Protein AF-A0AAD6GBD3-F1 (afdb_monomer_lite)

Sequence (188 aa):
MSNLPDPLPVILCGQSTKIGKPVAEAMLPEIEVIHFIQTNDAALAEIPHLLAGRGPQSPHDNGVGSGNYSQPARAVICGHGYSVSDVETFRAACEGVIQEPVVWVLSDPAKQRAPDASLPGEGYAKVAAQLAKDIIMKWKEDGADKDEVIFFQALSFGVIMIAGARAQYFGNLRNLTPRWARHYTEAI

pLDDT: mean 73.33, std 21.68, range [26.62, 94.81]

Secondary structure (DSSP, 8-state):
-----SSEEEEEE-S-HHHHHHHHHHHTTTEEEEEEE-SHHHHHHHHHHHHTTPPPSS----S-S----SS---EEEE-TTS-HHHHHHHHHHHTTT--S--EEEEE-GGGPPPTT---PPTTHHHHHHHHHHHHHHHHHHTTS-S-EEEEE---SS-------------S-------S---------

Organism: NCBI:txid3151616

Structure (mmCIF, N/CA/C/O backbone):
data_AF-A0AAD6GBD3-F1
#
_entry.id   AF-A0AAD6GBD3-F1
#
loop_
_atom_site.group_PDB
_atom_site.id
_atom_site.type_symbol
_atom_site.label_atom_id
_atom_site.label_alt_id
_atom_site.label_comp_id
_atom_site.label_asym_id
_atom_site.label_entity_id
_atom_site.label_seq_id
_atom_site.pdbx_PDB_ins_code
_atom_site.Cartn_x
_atom_site.Cartn_y
_atom_site.Cartn_z
_atom_site.occupancy
_atom_site.B_iso_or_equiv
_atom_site.auth_seq_id
_atom_site.auth_comp_id
_atom_site.auth_asym_id
_atom_site.auth_atom_id
_atom_site.pdbx_PDB_model_num
ATOM 1 N N . MET A 1 1 ? -7.579 5.203 21.844 1.00 41.62 1 MET A N 1
ATOM 2 C CA . MET A 1 1 ? -6.539 4.335 21.264 1.00 41.62 1 MET A CA 1
ATOM 3 C C . MET A 1 1 ? -7.147 3.703 20.031 1.00 41.62 1 MET A C 1
ATOM 5 O O . MET A 1 1 ? -8.207 3.101 20.151 1.00 41.62 1 MET A O 1
ATOM 9 N N . SER A 1 2 ? -6.564 3.944 18.862 1.00 52.28 2 SER A N 1
ATOM 10 C CA . SER A 1 2 ? -6.961 3.321 17.599 1.00 52.28 2 SER A CA 1
ATOM 11 C C . SER A 1 2 ? -6.824 1.803 17.747 1.00 52.28 2 SER A C 1
ATOM 13 O O . SER A 1 2 ? -5.747 1.301 18.056 1.00 52.28 2 SER A O 1
ATOM 15 N N . ASN A 1 3 ? -7.926 1.062 17.595 1.00 69.38 3 ASN A N 1
ATOM 16 C CA . ASN A 1 3 ? -7.972 -0.394 17.793 1.00 69.38 3 ASN A CA 1
ATOM 17 C C . ASN A 1 3 ? -7.452 -1.138 16.549 1.00 69.38 3 ASN A C 1
ATOM 19 O O . ASN A 1 3 ? -8.059 -2.092 16.067 1.00 69.38 3 ASN A O 1
ATOM 23 N N . LEU A 1 4 ? -6.374 -0.608 15.970 1.00 80.50 4 LEU A N 1
ATOM 24 C CA . LEU A 1 4 ? -5.768 -1.128 14.761 1.00 80.50 4 LEU A CA 1
ATOM 25 C C . LEU A 1 4 ? -4.966 -2.390 15.075 1.00 80.50 4 LEU A C 1
ATOM 27 O O . LEU A 1 4 ? -4.316 -2.451 16.122 1.00 80.50 4 LEU A O 1
ATOM 31 N N . PRO A 1 5 ? -4.961 -3.362 14.157 1.00 83.00 5 PRO A N 1
ATOM 32 C CA . PRO A 1 5 ? -4.192 -4.576 14.335 1.00 83.00 5 PRO A CA 1
ATOM 33 C C . PRO A 1 5 ? -2.684 -4.331 14.419 1.00 83.00 5 PRO A C 1
ATOM 35 O O . PRO A 1 5 ? -2.157 -3.288 14.007 1.00 83.00 5 PRO A O 1
ATOM 38 N N . ASP A 1 6 ? -2.017 -5.319 15.002 1.00 85.88 6 ASP A N 1
ATOM 39 C CA . ASP A 1 6 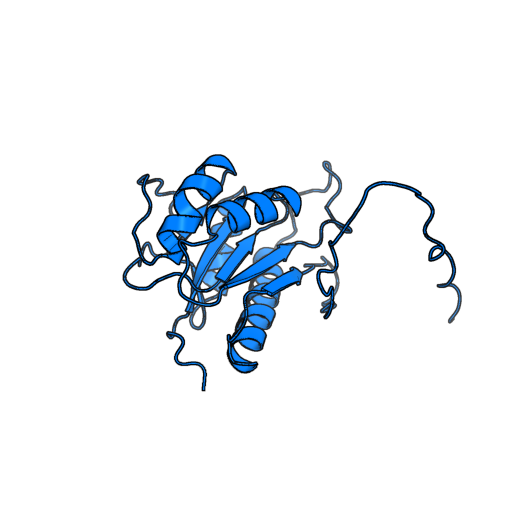? -0.571 -5.398 15.140 1.00 85.88 6 ASP A CA 1
ATOM 40 C C . ASP A 1 6 ? -0.131 -6.828 14.767 1.00 85.88 6 ASP A C 1
ATOM 42 O O . ASP A 1 6 ? -0.561 -7.775 15.440 1.00 85.88 6 ASP A O 1
ATOM 46 N N . PRO A 1 7 ? 0.638 -7.023 13.680 1.00 90.69 7 PRO A N 1
ATOM 47 C CA . PRO A 1 7 ? 1.122 -6.001 12.743 1.00 90.69 7 PRO A CA 1
ATOM 48 C C . PRO A 1 7 ? -0.003 -5.335 11.937 1.00 90.69 7 PRO A C 1
ATOM 50 O O . PRO A 1 7 ? -1.058 -5.928 11.716 1.00 90.69 7 PRO A O 1
ATOM 53 N N . LEU A 1 8 ? 0.219 -4.100 11.474 1.00 92.88 8 LEU A N 1
ATOM 54 C CA . LEU A 1 8 ? -0.754 -3.396 10.632 1.00 92.88 8 LEU A CA 1
ATOM 55 C C . LEU A 1 8 ? -0.714 -3.936 9.185 1.00 92.88 8 LEU A C 1
ATOM 57 O O . LEU A 1 8 ? 0.340 -3.825 8.554 1.00 92.88 8 LEU A O 1
ATOM 61 N N . PRO A 1 9 ? -1.828 -4.447 8.621 1.00 94.12 9 PRO A N 1
ATOM 62 C CA . PRO A 1 9 ? -1.865 -4.954 7.252 1.00 94.12 9 PRO A CA 1
ATOM 63 C C . PRO A 1 9 ? -1.837 -3.824 6.215 1.00 94.12 9 PRO A C 1
ATOM 65 O O . PRO A 1 9 ? -2.661 -2.901 6.252 1.00 94.12 9 PRO A O 1
ATOM 68 N N . VAL A 1 10 ? -0.905 -3.904 5.264 1.00 94.56 10 VAL A N 1
ATOM 69 C CA . VAL A 1 10 ? -0.640 -2.859 4.263 1.00 94.56 10 VAL A CA 1
ATOM 70 C C . VAL A 1 10 ? -0.481 -3.441 2.859 1.00 94.56 10 VAL A C 1
ATOM 72 O O . VAL A 1 10 ? 0.078 -4.521 2.666 1.00 94.56 10 VAL A O 1
ATOM 75 N N . ILE A 1 11 ? -0.960 -2.695 1.863 1.00 94.44 11 ILE A N 1
ATOM 76 C CA . ILE A 1 11 ? -0.766 -2.986 0.438 1.00 94.44 11 ILE A CA 1
ATOM 77 C C . ILE A 1 11 ? 0.429 -2.177 -0.066 1.00 94.44 11 ILE A C 1
ATOM 79 O O . ILE A 1 11 ? 0.509 -0.971 0.178 1.00 94.44 11 ILE A O 1
ATOM 83 N N . LEU A 1 12 ? 1.343 -2.815 -0.796 1.00 92.69 12 LEU A N 1
ATOM 84 C CA . LEU A 1 12 ? 2.494 -2.151 -1.405 1.00 92.69 12 LEU A CA 1
ATOM 85 C C . LEU A 1 12 ? 2.391 -2.184 -2.933 1.00 92.69 12 LEU A C 1
ATOM 87 O O . LEU A 1 12 ? 2.406 -3.243 -3.548 1.00 92.69 12 LEU A O 1
ATOM 91 N N . CYS A 1 13 ? 2.369 -1.018 -3.562 1.00 90.69 13 CYS A N 1
ATOM 92 C CA . CYS A 1 13 ? 2.349 -0.852 -5.007 1.00 90.69 13 CYS A CA 1
ATOM 93 C C . CYS A 1 13 ? 3.740 -0.425 -5.502 1.00 90.69 13 CYS A C 1
ATOM 95 O O . CYS A 1 13 ? 4.242 0.654 -5.170 1.00 90.69 13 CYS A O 1
ATOM 97 N N . GLY A 1 14 ? 4.382 -1.252 -6.331 1.00 86.06 14 GLY A N 1
ATOM 98 C CA . GLY A 1 14 ? 5.702 -0.955 -6.889 1.00 86.06 14 GLY A CA 1
ATOM 99 C C . GLY A 1 14 ? 6.022 -1.761 -8.144 1.00 86.06 14 GLY A C 1
ATOM 100 O O . GLY A 1 14 ? 5.620 -2.903 -8.279 1.00 86.06 14 GLY A O 1
ATOM 101 N N . GLN A 1 15 ? 6.798 -1.192 -9.066 1.00 82.25 15 GLN A N 1
ATOM 102 C CA . GLN A 1 15 ? 7.076 -1.837 -10.359 1.00 82.25 15 GLN A CA 1
ATOM 103 C C . GLN A 1 15 ? 8.059 -3.022 -10.271 1.00 82.25 15 GLN A C 1
ATOM 105 O O . GLN A 1 15 ? 8.064 -3.888 -11.142 1.00 82.25 15 GLN A O 1
ATOM 110 N N . SER A 1 16 ? 8.900 -3.088 -9.231 1.00 82.19 16 SER A N 1
ATOM 111 C CA . SER A 1 16 ? 9.995 -4.064 -9.131 1.00 82.19 16 SER A CA 1
ATOM 112 C C . SER A 1 16 ? 9.981 -4.826 -7.810 1.00 82.19 16 SER A C 1
ATOM 114 O O . SER A 1 16 ? 10.190 -4.236 -6.748 1.00 82.19 16 SER A O 1
ATOM 116 N N . THR A 1 17 ? 9.844 -6.153 -7.878 1.00 84.00 17 THR A N 1
ATOM 117 C CA . THR A 1 17 ? 9.953 -7.060 -6.720 1.00 84.00 17 THR A CA 1
ATOM 118 C C . THR A 1 17 ? 11.338 -7.021 -6.070 1.00 84.00 17 THR A C 1
ATOM 120 O O . THR A 1 17 ? 11.444 -7.185 -4.857 1.00 84.00 17 THR A O 1
ATOM 123 N N . LYS A 1 18 ? 12.400 -6.708 -6.832 1.00 82.19 18 LYS A N 1
ATOM 124 C CA . LYS A 1 18 ? 13.768 -6.536 -6.299 1.00 82.19 18 LYS A CA 1
ATOM 125 C C . LYS A 1 18 ? 13.868 -5.400 -5.278 1.00 82.19 18 LYS A C 1
ATOM 127 O O . LYS A 1 18 ? 14.750 -5.433 -4.429 1.00 82.19 18 LYS A O 1
ATOM 132 N N . ILE A 1 19 ? 12.987 -4.402 -5.376 1.00 82.44 19 ILE A N 1
ATOM 133 C CA . ILE A 1 19 ? 12.875 -3.303 -4.408 1.00 82.44 19 ILE A CA 1
ATOM 134 C C . ILE A 1 19 ? 11.728 -3.580 -3.430 1.00 82.44 19 ILE A C 1
ATOM 136 O O . ILE A 1 19 ? 11.894 -3.373 -2.234 1.00 82.44 19 ILE A O 1
ATOM 140 N N . GLY A 1 20 ? 10.589 -4.085 -3.912 1.00 84.12 20 GLY A N 1
ATOM 141 C CA . GLY A 1 20 ? 9.411 -4.358 -3.084 1.00 84.12 20 GLY A CA 1
ATOM 142 C C . GLY A 1 20 ? 9.678 -5.354 -1.955 1.00 84.12 20 GLY A C 1
ATOM 143 O O . GLY A 1 20 ? 9.272 -5.109 -0.825 1.00 84.12 20 GLY A O 1
ATOM 144 N N . LYS A 1 21 ? 10.433 -6.427 -2.223 1.00 88.69 21 LYS A N 1
ATOM 145 C CA . LYS A 1 21 ? 10.781 -7.438 -1.217 1.00 88.69 21 LYS A CA 1
ATOM 146 C C . LYS A 1 21 ? 11.588 -6.876 -0.035 1.00 88.69 21 LYS A C 1
ATOM 148 O O . LYS A 1 21 ? 11.111 -6.996 1.090 1.00 88.69 21 LYS A O 1
ATOM 153 N N . PRO A 1 22 ? 12.745 -6.215 -0.238 1.00 88.00 22 PRO A N 1
ATOM 154 C CA . PRO A 1 22 ? 13.488 -5.640 0.882 1.00 88.00 22 PRO A CA 1
ATOM 155 C C . PRO A 1 22 ? 12.738 -4.495 1.577 1.00 88.00 22 PRO A C 1
ATOM 157 O O . PRO A 1 22 ? 12.987 -4.250 2.752 1.00 88.00 22 PRO A O 1
ATOM 160 N N . VAL A 1 23 ? 11.826 -3.794 0.887 1.00 87.19 23 VAL A N 1
ATOM 161 C CA . VAL A 1 23 ? 10.930 -2.815 1.530 1.00 87.19 23 VAL A CA 1
ATOM 162 C C . VAL A 1 23 ? 9.959 -3.521 2.479 1.00 87.19 23 VAL A C 1
ATOM 164 O O . VAL A 1 23 ? 9.852 -3.118 3.631 1.00 87.19 23 VAL A O 1
ATOM 167 N N . ALA A 1 24 ? 9.293 -4.584 2.019 1.00 90.38 24 ALA A N 1
ATOM 168 C CA . ALA A 1 24 ? 8.354 -5.360 2.825 1.00 90.38 24 ALA A CA 1
ATOM 169 C C . ALA A 1 24 ? 9.028 -5.993 4.053 1.00 90.38 24 ALA A C 1
ATOM 171 O O . ALA A 1 24 ? 8.501 -5.909 5.157 1.00 90.38 24 ALA A O 1
ATOM 172 N N . GLU A 1 25 ? 10.223 -6.564 3.884 1.00 91.12 25 GLU A N 1
ATOM 173 C CA . GLU A 1 25 ? 11.002 -7.137 4.990 1.00 91.12 25 GLU A CA 1
ATOM 174 C C . GLU A 1 25 ? 11.423 -6.074 6.020 1.00 91.12 25 GLU A C 1
ATOM 176 O O . GLU A 1 25 ? 11.436 -6.348 7.216 1.00 91.12 25 GLU A O 1
ATOM 181 N N . ALA A 1 26 ? 11.734 -4.851 5.578 1.00 89.50 26 ALA A N 1
ATOM 182 C CA . ALA A 1 26 ? 12.144 -3.753 6.456 1.00 89.50 26 ALA A CA 1
ATOM 183 C C . ALA A 1 26 ? 10.986 -3.108 7.244 1.00 89.50 26 ALA A C 1
ATOM 185 O O . ALA A 1 26 ? 11.244 -2.312 8.146 1.00 89.50 26 ALA A O 1
ATOM 186 N N . MET A 1 27 ? 9.731 -3.415 6.906 1.00 90.38 27 MET A N 1
ATOM 187 C CA . MET A 1 27 ? 8.546 -2.895 7.602 1.00 90.38 27 MET A CA 1
ATOM 188 C C . MET A 1 27 ? 8.162 -3.701 8.847 1.00 90.38 27 MET A C 1
ATOM 190 O O . MET A 1 27 ? 7.480 -3.175 9.729 1.00 90.38 27 MET A O 1
ATOM 194 N N . LEU A 1 28 ? 8.633 -4.944 8.938 1.00 91.44 28 LEU A N 1
ATOM 195 C CA . LEU A 1 28 ? 8.402 -5.810 10.085 1.00 91.44 28 LEU A CA 1
ATOM 196 C C . LEU A 1 28 ? 9.198 -5.348 11.322 1.00 91.44 28 LEU A C 1
ATOM 198 O O . LEU A 1 28 ? 10.302 -4.811 11.177 1.00 91.44 28 LEU A O 1
ATOM 202 N N . PRO A 1 29 ? 8.702 -5.644 12.540 1.00 91.94 29 PRO A N 1
ATOM 203 C CA . PRO A 1 29 ? 7.459 -6.370 12.842 1.00 91.94 29 PRO A CA 1
ATOM 204 C C . PRO A 1 29 ? 6.175 -5.524 12.900 1.00 91.94 29 PRO A C 1
ATOM 206 O O . PRO A 1 29 ? 5.115 -6.102 13.052 1.00 91.94 29 PRO A O 1
ATOM 209 N N . GLU A 1 30 ? 6.232 -4.198 12.820 1.00 91.62 30 GLU A N 1
ATOM 210 C CA . GLU A 1 30 ? 5.097 -3.313 13.140 1.00 91.62 30 GLU A CA 1
ATOM 211 C C . GLU A 1 30 ? 4.089 -3.182 11.990 1.00 91.62 30 GLU A C 1
ATOM 213 O O . GLU A 1 30 ? 2.901 -2.928 12.206 1.00 91.62 30 GLU A O 1
ATOM 218 N N . ILE A 1 31 ? 4.564 -3.337 10.754 1.00 93.19 31 ILE A N 1
ATOM 219 C CA . ILE A 1 31 ? 3.754 -3.261 9.541 1.00 93.19 31 ILE A CA 1
ATOM 220 C C . ILE A 1 31 ? 3.984 -4.527 8.721 1.00 93.19 31 ILE A C 1
ATOM 222 O O . ILE A 1 31 ? 5.116 -4.886 8.395 1.00 93.19 31 ILE A O 1
ATOM 226 N N . GLU A 1 32 ? 2.891 -5.184 8.352 1.00 94.81 32 GLU A N 1
ATOM 227 C CA . GLU A 1 32 ? 2.895 -6.367 7.505 1.00 94.81 32 GLU A CA 1
ATOM 228 C C . GLU A 1 32 ? 2.432 -5.980 6.100 1.00 94.81 32 GLU A C 1
ATOM 230 O O . GLU A 1 32 ? 1.286 -5.582 5.888 1.00 94.81 32 GLU A O 1
ATOM 235 N N . VAL A 1 33 ? 3.314 -6.128 5.109 1.00 94.31 33 VAL A N 1
ATOM 236 C CA . VAL A 1 33 ? 2.898 -6.053 3.705 1.00 94.31 33 VAL A CA 1
ATOM 237 C C . VAL A 1 33 ? 2.177 -7.353 3.357 1.00 94.31 33 VAL A C 1
ATOM 239 O O . VAL A 1 33 ? 2.810 -8.401 3.233 1.00 94.31 33 VAL A O 1
ATOM 242 N N . ILE A 1 34 ? 0.857 -7.296 3.196 1.00 93.38 34 ILE A N 1
ATOM 243 C CA . ILE A 1 34 ? 0.039 -8.487 2.914 1.00 93.38 34 ILE A CA 1
ATOM 244 C C . ILE A 1 34 ? -0.067 -8.784 1.418 1.00 93.38 34 ILE A C 1
ATOM 246 O O . ILE A 1 34 ? -0.259 -9.936 1.036 1.00 93.38 34 ILE A O 1
ATOM 250 N N . HIS A 1 35 ? 0.074 -7.756 0.575 1.00 93.19 35 HIS A N 1
ATOM 251 C CA . HIS A 1 35 ? -0.029 -7.879 -0.875 1.00 93.19 35 HIS A CA 1
ATOM 252 C C . HIS A 1 35 ? 0.878 -6.884 -1.602 1.00 93.19 35 HIS A C 1
ATOM 254 O O . HIS A 1 35 ? 1.010 -5.733 -1.173 1.00 93.19 35 HIS A O 1
ATOM 260 N N . PHE A 1 36 ? 1.469 -7.318 -2.719 1.00 92.44 36 PHE A N 1
ATOM 261 C CA . PHE A 1 36 ? 2.312 -6.487 -3.576 1.00 92.44 36 PHE A CA 1
ATOM 262 C C . PHE A 1 36 ? 1.727 -6.373 -4.984 1.00 92.44 36 PHE A C 1
ATOM 264 O O . PHE A 1 36 ? 1.478 -7.387 -5.627 1.00 92.44 36 PHE A O 1
ATOM 271 N N . ILE A 1 37 ? 1.561 -5.148 -5.487 1.00 90.75 37 ILE A N 1
ATOM 272 C CA . ILE A 1 37 ? 0.902 -4.863 -6.768 1.00 90.75 37 ILE A CA 1
ATOM 273 C C . ILE A 1 37 ? 1.864 -4.150 -7.724 1.00 90.75 37 ILE A C 1
ATOM 275 O O . ILE A 1 37 ? 2.454 -3.117 -7.395 1.00 90.75 37 ILE A O 1
ATOM 279 N N . GLN A 1 38 ? 2.009 -4.679 -8.942 1.00 88.44 38 GLN A N 1
ATOM 280 C CA . GLN A 1 38 ? 2.998 -4.189 -9.914 1.00 88.44 38 GLN A CA 1
ATOM 281 C C . GLN A 1 38 ? 2.432 -3.352 -11.064 1.00 88.44 38 GLN A C 1
ATOM 283 O O . GLN A 1 38 ? 3.205 -2.695 -11.762 1.00 88.44 38 GLN A O 1
ATOM 288 N N . THR A 1 39 ? 1.116 -3.365 -11.269 1.00 86.56 39 THR A N 1
ATOM 289 C CA . THR A 1 39 ? 0.462 -2.722 -12.418 1.00 86.56 39 THR A CA 1
ATOM 290 C C . THR A 1 39 ? -0.783 -1.955 -11.993 1.00 86.56 39 THR A C 1
ATOM 292 O O . THR A 1 39 ? -1.487 -2.405 -11.090 1.00 86.56 39 THR A O 1
ATOM 295 N N . ASN A 1 40 ? -1.110 -0.875 -12.707 1.00 86.69 40 ASN A N 1
ATOM 296 C CA . ASN A 1 40 ? -2.314 -0.075 -12.455 1.00 86.69 40 ASN A CA 1
ATOM 297 C C . ASN A 1 40 ? -3.610 -0.891 -12.598 1.00 86.69 40 ASN A C 1
ATOM 299 O O . ASN A 1 40 ? -4.513 -0.730 -11.783 1.00 86.69 40 ASN A O 1
ATOM 303 N N . ASP A 1 41 ? -3.688 -1.800 -13.574 1.00 87.81 41 ASP A N 1
ATOM 304 C CA . ASP A 1 41 ? -4.881 -2.634 -13.781 1.00 87.81 41 ASP A CA 1
ATOM 305 C C . ASP A 1 41 ? -5.133 -3.570 -12.589 1.00 87.81 41 ASP A C 1
ATOM 307 O O . ASP A 1 41 ? -6.249 -3.642 -12.074 1.00 87.81 41 ASP A O 1
ATOM 311 N N . ALA A 1 42 ? -4.079 -4.230 -12.092 1.00 88.06 42 ALA A N 1
ATOM 312 C CA . ALA A 1 42 ? -4.160 -5.030 -10.869 1.00 88.06 42 ALA A CA 1
ATOM 313 C C . ALA A 1 42 ? -4.507 -4.166 -9.646 1.00 88.06 42 ALA A C 1
ATOM 315 O O . ALA A 1 42 ? -5.342 -4.562 -8.842 1.00 88.06 42 ALA A O 1
ATOM 316 N N . ALA A 1 43 ? -3.953 -2.952 -9.538 1.00 88.69 43 ALA A N 1
ATOM 317 C CA . ALA A 1 43 ? -4.275 -2.025 -8.452 1.00 88.69 43 ALA A CA 1
ATOM 318 C C . ALA A 1 43 ? -5.767 -1.654 -8.429 1.00 88.69 43 ALA A C 1
ATOM 320 O O . ALA A 1 43 ? -6.391 -1.699 -7.370 1.00 88.69 43 ALA A O 1
ATOM 321 N N . LEU A 1 44 ? -6.358 -1.361 -9.592 1.00 89.50 44 LEU A N 1
ATOM 322 C CA . LEU A 1 44 ? -7.790 -1.072 -9.718 1.00 89.50 44 LEU A CA 1
ATOM 323 C C . LEU A 1 44 ? -8.671 -2.260 -9.334 1.00 89.50 44 LEU A C 1
ATOM 325 O O . LEU A 1 44 ? -9.722 -2.069 -8.726 1.00 89.50 44 LEU A O 1
ATOM 329 N N . ALA A 1 45 ? -8.256 -3.476 -9.687 1.00 88.81 45 ALA A N 1
ATOM 330 C CA . ALA A 1 45 ? -9.018 -4.678 -9.383 1.00 88.81 45 ALA A CA 1
ATOM 331 C C . ALA A 1 45 ? -8.874 -5.104 -7.913 1.00 88.81 45 ALA A C 1
ATOM 333 O O . ALA A 1 45 ? -9.855 -5.475 -7.273 1.00 88.81 45 ALA A O 1
ATOM 334 N N . GLU A 1 46 ? -7.667 -5.055 -7.352 1.00 90.00 46 GLU A N 1
ATOM 335 C CA . GLU A 1 46 ? -7.341 -5.709 -6.082 1.00 90.00 46 GLU A CA 1
ATOM 336 C C . GLU A 1 46 ? -7.459 -4.776 -4.875 1.00 90.00 46 GLU A C 1
ATOM 338 O O . GLU A 1 46 ? -7.953 -5.212 -3.834 1.00 90.00 46 GLU A O 1
ATOM 343 N N . ILE A 1 47 ? -7.078 -3.495 -4.992 1.00 91.69 47 ILE A N 1
ATOM 344 C CA . ILE A 1 47 ? -7.087 -2.564 -3.849 1.00 91.69 47 ILE A CA 1
ATOM 345 C C . ILE A 1 47 ? -8.483 -2.447 -3.209 1.00 91.69 47 ILE A C 1
ATOM 347 O O . ILE A 1 47 ? -8.566 -2.619 -1.989 1.00 91.69 47 ILE A O 1
ATOM 351 N N . PRO A 1 48 ? -9.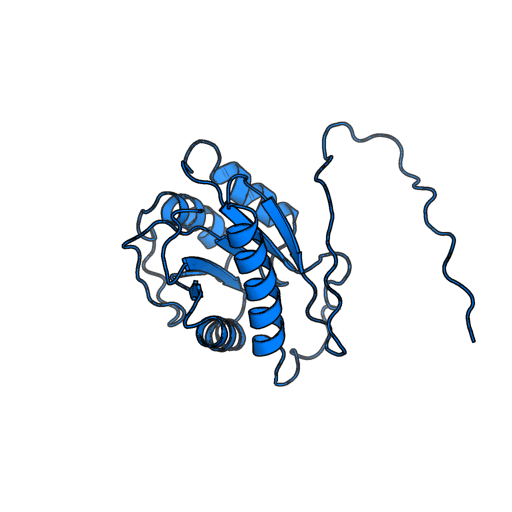588 -2.249 -3.962 1.00 91.38 48 PRO A N 1
ATOM 352 C CA . PRO A 1 48 ? -10.918 -2.168 -3.355 1.00 91.38 48 PRO A CA 1
ATOM 353 C C . PRO A 1 48 ? -11.302 -3.437 -2.580 1.00 91.38 48 PRO A C 1
ATOM 355 O O . PRO A 1 48 ? -11.946 -3.359 -1.536 1.00 91.38 48 PRO A O 1
ATOM 358 N N . HIS A 1 49 ? -10.883 -4.614 -3.057 1.00 90.56 49 HIS A N 1
ATOM 359 C CA . HIS A 1 49 ? -11.171 -5.895 -2.410 1.00 90.56 49 HIS A CA 1
ATOM 360 C C . HIS A 1 49 ? -10.373 -6.068 -1.119 1.00 90.56 49 HIS A C 1
ATOM 362 O O . HIS A 1 49 ? -10.949 -6.401 -0.083 1.00 90.56 49 HIS A O 1
ATOM 368 N N . LEU A 1 50 ? -9.071 -5.789 -1.168 1.00 91.62 50 LEU A N 1
ATOM 369 C CA . LEU A 1 50 ? -8.166 -5.928 -0.030 1.00 91.62 50 LEU A CA 1
ATOM 370 C C . LEU A 1 50 ? -8.517 -4.954 1.105 1.00 91.62 50 LEU A C 1
ATOM 372 O O . LEU A 1 50 ? -8.507 -5.336 2.277 1.00 91.62 50 LEU A O 1
ATOM 376 N N . LEU A 1 51 ? -8.897 -3.716 0.771 1.00 91.12 51 LEU A N 1
ATOM 377 C CA . LEU A 1 51 ? -9.371 -2.732 1.752 1.00 91.12 51 LEU A CA 1
ATOM 378 C C . LEU A 1 51 ? -10.758 -3.090 2.316 1.00 91.12 51 LEU A C 1
ATOM 380 O O . LEU A 1 51 ? -11.062 -2.763 3.460 1.00 91.12 51 LEU A O 1
ATOM 384 N N . ALA A 1 52 ? -11.578 -3.831 1.565 1.00 88.81 52 ALA A N 1
ATOM 385 C CA . ALA A 1 52 ? -12.837 -4.399 2.055 1.00 88.81 52 ALA A CA 1
ATOM 386 C C . ALA A 1 52 ? -12.666 -5.683 2.892 1.00 88.81 52 ALA A C 1
ATOM 388 O O . ALA A 1 52 ? -13.668 -6.288 3.280 1.00 88.81 52 ALA A O 1
ATOM 389 N N . GLY A 1 53 ? -11.430 -6.140 3.136 1.00 87.25 53 GLY A N 1
ATOM 390 C CA . GLY A 1 53 ? -11.153 -7.387 3.859 1.00 87.25 53 GLY A CA 1
ATOM 391 C C . GLY A 1 53 ? -11.468 -8.650 3.057 1.00 87.25 53 GLY A C 1
ATOM 392 O O . GLY A 1 53 ? -11.753 -9.698 3.632 1.00 87.25 53 GLY A O 1
ATOM 393 N N . ARG A 1 54 ? -11.462 -8.556 1.725 1.00 86.88 54 ARG A N 1
ATOM 394 C CA . ARG A 1 54 ? -11.606 -9.690 0.807 1.00 86.88 54 ARG A CA 1
ATOM 395 C C . ARG A 1 54 ? -10.240 -10.039 0.218 1.00 86.88 54 ARG A C 1
ATOM 397 O O . ARG A 1 54 ? -9.386 -9.172 0.062 1.00 86.88 54 ARG A O 1
ATOM 404 N N . GLY A 1 55 ? -10.039 -11.309 -0.125 1.00 83.31 55 GLY A N 1
ATOM 405 C CA . GLY A 1 55 ? -8.821 -11.748 -0.810 1.00 83.31 55 GLY A CA 1
ATOM 406 C C . GLY A 1 55 ? -8.695 -11.169 -2.230 1.00 83.31 55 GLY A C 1
ATOM 407 O O . GLY A 1 55 ? -9.694 -10.703 -2.793 1.00 83.31 55 GLY A O 1
ATOM 408 N N . PRO A 1 56 ? -7.489 -11.212 -2.823 1.00 82.38 56 PRO A N 1
ATOM 409 C CA . PRO A 1 56 ? -7.259 -10.744 -4.185 1.00 82.38 56 PRO A CA 1
ATOM 410 C C . PRO A 1 56 ? -8.055 -11.587 -5.187 1.00 82.38 56 PRO A C 1
ATOM 412 O O . PRO A 1 56 ? -8.237 -12.794 -5.010 1.00 82.38 56 PRO A O 1
ATOM 415 N N . GLN A 1 57 ? -8.541 -10.946 -6.252 1.00 76.75 57 GLN A N 1
ATOM 416 C CA . GLN A 1 57 ? -9.342 -11.625 -7.278 1.00 76.75 57 GLN A CA 1
ATOM 417 C C . GLN A 1 57 ? -8.493 -12.464 -8.237 1.00 76.75 57 GLN A C 1
ATOM 419 O O . GLN A 1 57 ? -9.003 -13.414 -8.830 1.00 76.75 57 GLN A O 1
ATOM 424 N N . SER A 1 58 ? -7.212 -12.123 -8.384 1.00 68.19 58 SER A N 1
ATOM 425 C CA . SER A 1 58 ? -6.252 -12.884 -9.174 1.00 68.19 58 SER A CA 1
ATOM 426 C C . SER A 1 58 ? -5.179 -13.467 -8.252 1.00 68.19 58 SER A C 1
ATOM 428 O O . SER A 1 58 ? -4.669 -12.757 -7.385 1.00 68.19 58 SER A O 1
ATOM 430 N N . PRO A 1 59 ? -4.790 -14.743 -8.413 1.00 58.44 59 PRO A N 1
ATOM 431 C CA . PRO A 1 59 ? -3.660 -15.320 -7.698 1.00 58.44 59 PRO A CA 1
ATOM 432 C C . PRO A 1 59 ? -2.337 -14.851 -8.330 1.00 58.44 59 PRO A C 1
ATOM 434 O O . PRO A 1 59 ? -1.537 -15.662 -8.797 1.00 58.44 59 PRO A O 1
ATOM 437 N N . HIS A 1 60 ? -2.102 -13.537 -8.384 1.00 61.59 60 HIS A N 1
ATOM 438 C CA . HIS A 1 60 ? -0.798 -12.990 -8.747 1.00 61.59 60 HIS A CA 1
ATOM 439 C C . HIS A 1 60 ? 0.150 -13.116 -7.556 1.00 61.59 60 HIS A C 1
ATOM 441 O O . HIS A 1 60 ? 0.399 -12.165 -6.821 1.00 61.59 60 HIS A O 1
ATOM 447 N N . ASP A 1 61 ? 0.685 -14.319 -7.362 1.00 67.69 61 ASP A N 1
ATOM 448 C CA . ASP A 1 61 ? 1.802 -14.519 -6.450 1.00 67.69 61 ASP A CA 1
ATOM 449 C C . ASP A 1 61 ? 3.096 -14.066 -7.138 1.00 67.69 61 ASP A C 1
ATOM 451 O O . ASP A 1 61 ? 3.597 -14.691 -8.076 1.00 67.69 61 ASP A O 1
ATOM 455 N N . ASN A 1 62 ? 3.615 -12.927 -6.694 1.00 77.44 62 ASN A N 1
ATOM 456 C CA . ASN A 1 62 ? 4.901 -12.380 -7.123 1.00 77.44 62 ASN A CA 1
ATOM 457 C C . ASN A 1 62 ? 6.011 -12.619 -6.082 1.00 77.44 62 ASN A C 1
ATOM 459 O O . ASN A 1 62 ? 7.113 -12.076 -6.216 1.00 77.44 62 ASN A O 1
ATOM 463 N N . GLY A 1 63 ? 5.736 -13.437 -5.059 1.00 79.62 63 GLY A N 1
ATOM 464 C CA . GLY A 1 63 ? 6.658 -13.778 -3.982 1.00 79.62 63 GLY A CA 1
ATOM 465 C C . GLY A 1 63 ? 6.959 -12.625 -3.022 1.00 79.62 63 GLY A C 1
ATOM 466 O O . GLY A 1 63 ? 7.968 -12.687 -2.311 1.00 79.62 63 GLY A O 1
ATOM 467 N N . VAL A 1 64 ? 6.144 -11.560 -3.026 1.00 85.06 64 VAL A N 1
ATOM 468 C CA . VAL A 1 64 ? 6.267 -10.406 -2.127 1.00 85.06 64 VAL A CA 1
ATOM 469 C C . VAL A 1 64 ? 4.978 -10.217 -1.331 1.00 85.06 64 VAL A C 1
ATOM 471 O O . VAL A 1 64 ? 3.886 -10.125 -1.884 1.00 85.06 64 VAL A O 1
ATOM 474 N N . GLY A 1 65 ? 5.142 -10.083 -0.017 1.00 86.31 65 GLY A N 1
ATOM 475 C CA . GLY A 1 65 ? 4.048 -9.992 0.941 1.00 86.31 65 GLY A CA 1
ATOM 476 C C . GLY A 1 65 ? 3.704 -11.347 1.561 1.00 86.31 65 GLY A C 1
ATOM 477 O O . GLY A 1 65 ? 4.138 -12.393 1.083 1.00 86.31 65 GLY A O 1
ATOM 478 N N . SER A 1 66 ? 2.976 -11.327 2.673 1.00 88.56 66 SER A N 1
ATOM 479 C CA . SER A 1 66 ? 2.665 -12.538 3.444 1.00 88.56 66 SER A CA 1
ATOM 480 C C . SER A 1 66 ? 1.478 -13.338 2.904 1.00 88.56 66 SER A C 1
ATOM 482 O O . SER A 1 66 ? 1.324 -14.507 3.253 1.00 88.56 66 SER A O 1
ATOM 484 N N . GLY A 1 67 ? 0.612 -12.718 2.094 1.00 88.25 67 GLY A N 1
ATOM 485 C CA . GLY A 1 67 ? -0.654 -13.315 1.666 1.00 88.25 67 GLY A CA 1
ATOM 486 C C . GLY A 1 67 ? -1.682 -13.473 2.793 1.00 88.25 67 GLY A C 1
ATOM 487 O O . GLY A 1 67 ? -2.664 -14.199 2.637 1.00 88.25 67 GLY A O 1
ATOM 488 N N . ASN A 1 68 ? -1.471 -12.822 3.940 1.00 88.69 68 ASN A N 1
ATOM 489 C CA . ASN A 1 68 ? -2.383 -12.884 5.075 1.00 88.69 68 ASN A CA 1
ATOM 490 C C . ASN A 1 68 ? -3.555 -11.903 4.904 1.00 88.69 68 ASN A C 1
ATOM 492 O O . ASN A 1 68 ? -3.507 -10.764 5.359 1.00 88.69 68 ASN A O 1
ATOM 496 N N . TYR A 1 69 ? -4.643 -12.362 4.284 1.00 89.69 69 TYR A N 1
ATOM 497 C CA . TYR A 1 69 ? -5.868 -11.566 4.090 1.00 89.69 69 TYR A CA 1
ATOM 498 C C . TYR A 1 69 ? -6.899 -11.747 5.214 1.00 89.69 69 TYR A C 1
ATOM 500 O O . TYR A 1 69 ? -8.084 -11.488 5.015 1.00 89.69 69 TYR A O 1
ATOM 508 N N . SER A 1 70 ? -6.479 -12.220 6.394 1.00 87.00 70 SER A N 1
ATOM 509 C CA . SER A 1 70 ? -7.383 -12.448 7.536 1.00 87.00 70 SER A CA 1
ATOM 510 C C . SER A 1 70 ? -7.989 -11.151 8.084 1.00 87.00 70 SER A C 1
ATOM 512 O O . SER A 1 70 ? -8.953 -11.188 8.847 1.00 87.00 70 SER A O 1
ATOM 514 N N . GLN A 1 71 ? -7.399 -10.008 7.733 1.00 88.50 71 GLN A N 1
ATOM 515 C CA . GLN A 1 71 ? -7.804 -8.680 8.168 1.00 88.50 71 GLN A CA 1
ATOM 516 C C . GLN A 1 71 ? -7.749 -7.698 6.989 1.00 88.50 71 GLN A C 1
ATOM 518 O O . GLN A 1 71 ? -6.914 -7.869 6.097 1.00 88.50 71 GLN A O 1
ATOM 523 N N . PRO A 1 72 ? -8.613 -6.667 6.970 1.00 90.69 72 PRO A N 1
ATOM 524 C CA . PRO A 1 72 ? -8.584 -5.646 5.931 1.00 90.69 72 PRO A CA 1
ATOM 525 C C . PRO A 1 72 ? -7.295 -4.828 5.996 1.00 90.69 72 PRO A C 1
ATOM 527 O O . PRO A 1 72 ? -6.821 -4.473 7.079 1.00 90.69 72 PRO A O 1
ATOM 530 N N . ALA A 1 73 ? -6.760 -4.481 4.827 1.00 92.62 73 ALA A N 1
ATOM 531 C CA . ALA A 1 73 ? -5.654 -3.538 4.752 1.00 92.62 73 ALA A CA 1
ATOM 532 C C . ALA A 1 73 ? -6.078 -2.142 5.228 1.00 92.62 73 ALA A C 1
ATOM 534 O O . ALA A 1 73 ? -7.199 -1.694 4.991 1.00 92.62 73 ALA A O 1
ATOM 535 N N . ARG A 1 74 ? -5.159 -1.452 5.911 1.00 93.56 74 ARG A N 1
ATOM 536 C CA . ARG A 1 74 ? -5.392 -0.129 6.519 1.00 93.56 74 ARG A CA 1
ATOM 537 C C . ARG A 1 74 ? -4.506 0.970 5.948 1.00 93.56 74 ARG A C 1
ATOM 539 O O . ARG A 1 74 ? -4.758 2.146 6.201 1.00 93.56 74 ARG A O 1
ATOM 546 N N . ALA A 1 75 ? -3.507 0.601 5.151 1.00 93.50 75 ALA A N 1
ATOM 547 C CA . ALA A 1 75 ? -2.724 1.547 4.375 1.00 93.50 75 ALA A CA 1
ATOM 548 C C . ALA A 1 75 ? -2.401 1.009 2.980 1.00 93.50 75 ALA A C 1
ATOM 550 O O . ALA A 1 75 ? -2.310 -0.204 2.764 1.00 93.50 75 ALA A O 1
ATOM 551 N N . VAL A 1 76 ? -2.178 1.937 2.052 1.00 94.00 76 VAL A N 1
ATOM 552 C CA . VAL A 1 76 ? -1.683 1.664 0.701 1.00 94.00 76 VAL A CA 1
ATOM 553 C C . VAL A 1 76 ? -0.438 2.504 0.464 1.00 94.00 76 VAL A C 1
ATOM 555 O O . VAL A 1 76 ? -0.479 3.725 0.600 1.00 94.00 76 VAL A O 1
ATOM 558 N N . ILE A 1 77 ? 0.674 1.869 0.105 1.00 92.56 77 ILE A N 1
ATOM 559 C CA . ILE A 1 77 ? 1.936 2.545 -0.204 1.00 92.56 77 ILE A CA 1
ATOM 560 C C . ILE A 1 77 ? 2.172 2.470 -1.707 1.00 92.56 77 ILE A C 1
ATOM 562 O O . ILE A 1 77 ? 2.341 1.385 -2.250 1.00 92.56 77 ILE A O 1
ATOM 566 N N . CYS A 1 78 ? 2.259 3.612 -2.376 1.00 89.12 78 CYS A N 1
ATOM 567 C CA . CYS A 1 78 ? 2.531 3.715 -3.803 1.00 89.12 78 CYS A CA 1
ATOM 568 C C . CYS A 1 78 ? 3.931 4.288 -4.045 1.00 89.12 78 CYS A C 1
ATOM 570 O O . CYS A 1 78 ? 4.231 5.429 -3.689 1.00 89.12 78 CYS A O 1
ATOM 572 N N . GLY A 1 79 ? 4.803 3.490 -4.665 1.00 82.19 79 GLY A N 1
ATOM 573 C CA . GLY A 1 79 ? 6.128 3.944 -5.089 1.00 82.19 79 GLY A CA 1
ATOM 574 C C . GLY A 1 79 ? 6.103 4.837 -6.339 1.00 82.19 79 GLY A C 1
ATOM 575 O O . GLY A 1 79 ? 5.070 5.012 -6.976 1.00 82.19 79 GLY A O 1
ATOM 576 N N . HIS A 1 80 ? 7.289 5.303 -6.755 1.00 74.56 80 HIS A N 1
ATOM 577 C CA . HIS A 1 80 ? 7.521 6.243 -7.875 1.00 74.56 80 HIS A CA 1
ATOM 578 C C . HIS A 1 80 ? 6.917 5.872 -9.239 1.00 74.56 80 HIS A C 1
ATOM 580 O O . HIS A 1 80 ? 6.882 6.712 -10.136 1.00 74.56 80 HIS A O 1
ATOM 586 N N . GLY A 1 81 ? 6.484 4.624 -9.417 1.00 71.00 81 GLY A N 1
ATOM 587 C CA . GLY A 1 81 ? 5.849 4.161 -10.648 1.00 71.00 81 GLY A CA 1
ATOM 588 C C . GLY A 1 81 ? 4.385 4.576 -10.804 1.00 71.00 81 GLY A C 1
ATOM 589 O O . GLY A 1 81 ? 3.833 4.347 -11.873 1.00 71.00 81 GLY A O 1
ATOM 590 N N . TYR A 1 82 ? 3.775 5.153 -9.766 1.00 77.56 82 TYR A N 1
ATOM 591 C CA . TYR A 1 82 ? 2.365 5.533 -9.740 1.00 77.56 82 TYR A CA 1
ATOM 592 C C . TYR A 1 82 ? 2.234 7.051 -9.615 1.00 77.56 82 TYR A C 1
ATOM 594 O O . TYR A 1 82 ? 2.875 7.673 -8.766 1.00 77.56 82 TYR A O 1
ATOM 602 N N . SER A 1 83 ? 1.411 7.653 -10.470 1.00 79.88 83 SER A N 1
ATOM 603 C CA . SER A 1 83 ? 1.109 9.081 -10.408 1.00 79.88 83 SER A CA 1
ATOM 604 C C . SER A 1 83 ? 0.018 9.373 -9.374 1.00 79.88 83 SER A C 1
ATOM 606 O O . SER A 1 83 ? -0.715 8.485 -8.940 1.00 79.88 83 SER A O 1
ATOM 608 N N . VAL A 1 84 ? -0.137 10.647 -9.003 1.00 81.44 84 VAL A N 1
ATOM 609 C CA . VAL A 1 84 ? -1.251 11.080 -8.137 1.00 81.44 84 VAL A CA 1
ATOM 610 C C . VAL A 1 84 ? -2.599 10.759 -8.781 1.00 81.44 84 VAL A C 1
ATOM 612 O O . VAL A 1 84 ? -3.492 10.269 -8.100 1.00 81.44 84 VAL A O 1
ATOM 615 N N . SER A 1 85 ? -2.711 10.945 -10.100 1.00 83.31 85 SER A N 1
ATOM 616 C CA . SER A 1 85 ? -3.928 10.644 -10.861 1.00 83.31 85 SER A CA 1
ATOM 617 C C . SER A 1 85 ? -4.290 9.157 -10.827 1.00 83.31 85 SER A C 1
ATOM 619 O O . SER A 1 85 ? -5.472 8.817 -10.780 1.00 83.31 85 SER A O 1
ATOM 621 N N . ASP A 1 86 ? -3.296 8.263 -10.843 1.00 85.38 86 ASP A N 1
ATOM 622 C CA . ASP A 1 86 ? -3.546 6.823 -10.722 1.00 85.38 86 ASP A CA 1
ATOM 623 C C . ASP A 1 86 ? -4.148 6.510 -9.348 1.00 85.38 86 ASP A C 1
ATOM 625 O O . ASP A 1 86 ? -5.165 5.830 -9.244 1.00 85.38 86 ASP A O 1
ATOM 629 N N . VAL A 1 87 ? -3.574 7.082 -8.287 1.00 84.81 87 VAL A N 1
ATOM 630 C CA . VAL A 1 87 ? -4.044 6.852 -6.915 1.00 84.81 87 VAL A CA 1
ATOM 631 C C . VAL A 1 87 ? -5.412 7.470 -6.649 1.00 84.81 87 VAL A C 1
ATOM 633 O O . VAL A 1 87 ? -6.225 6.865 -5.954 1.00 84.81 87 VAL A O 1
ATOM 636 N N . GLU A 1 88 ? -5.708 8.634 -7.223 1.00 87.12 88 GLU A N 1
ATOM 637 C CA . GLU A 1 88 ? -7.058 9.204 -7.201 1.00 87.12 88 GLU A CA 1
ATOM 638 C C . GLU A 1 88 ? -8.066 8.263 -7.868 1.00 87.12 88 GLU A C 1
ATOM 640 O O . GLU A 1 88 ? -9.152 8.049 -7.331 1.00 87.12 88 GLU A O 1
ATOM 645 N N . THR A 1 89 ? -7.684 7.625 -8.978 1.00 88.50 89 THR A N 1
ATOM 646 C CA . THR A 1 89 ? -8.528 6.626 -9.651 1.00 88.50 89 THR A CA 1
ATOM 647 C C . THR A 1 89 ? -8.743 5.396 -8.765 1.00 88.50 89 THR A C 1
ATOM 649 O O . THR A 1 89 ? -9.870 4.916 -8.641 1.00 88.50 89 THR A O 1
ATOM 652 N N . PHE A 1 90 ? -7.695 4.909 -8.090 1.00 89.56 90 PHE A N 1
ATOM 653 C CA . PHE A 1 90 ? -7.811 3.785 -7.152 1.00 89.56 90 PHE A CA 1
ATOM 654 C C . PHE A 1 90 ? -8.723 4.132 -5.972 1.00 89.56 90 PHE A C 1
ATOM 656 O O . PHE A 1 90 ? -9.573 3.328 -5.597 1.00 89.56 90 PHE A O 1
ATOM 663 N N . ARG A 1 91 ? -8.590 5.340 -5.413 1.00 87.69 91 ARG A N 1
ATOM 664 C CA . ARG A 1 91 ? -9.458 5.833 -4.336 1.00 87.69 91 ARG A CA 1
ATOM 665 C C . ARG A 1 91 ? -10.909 5.942 -4.774 1.00 87.69 91 ARG A C 1
ATOM 667 O O . ARG A 1 91 ? -11.775 5.458 -4.055 1.00 87.69 91 ARG A O 1
ATOM 674 N N . ALA A 1 92 ? -11.168 6.506 -5.951 1.00 87.94 92 ALA A N 1
ATOM 675 C CA . ALA A 1 92 ? -12.518 6.608 -6.495 1.00 87.94 92 ALA A CA 1
ATOM 676 C C . ALA A 1 92 ? -13.163 5.221 -6.667 1.00 87.94 92 ALA A C 1
ATOM 678 O O . ALA A 1 92 ? -14.326 5.034 -6.325 1.00 87.94 92 ALA A O 1
ATOM 679 N N . ALA A 1 93 ? -12.397 4.217 -7.110 1.00 88.19 93 ALA A N 1
ATOM 680 C CA . ALA A 1 93 ? -12.873 2.833 -7.211 1.00 88.19 93 ALA A CA 1
ATOM 681 C C . ALA A 1 93 ? -13.203 2.192 -5.848 1.00 88.19 93 ALA A C 1
ATOM 683 O O . ALA A 1 93 ? -13.917 1.193 -5.783 1.00 88.19 93 ALA A O 1
ATOM 684 N N . CYS A 1 94 ? -12.681 2.758 -4.761 1.00 87.31 94 CYS A N 1
ATOM 685 C CA . CYS A 1 94 ? -12.921 2.295 -3.405 1.00 87.31 94 CYS A CA 1
ATOM 686 C C . CYS A 1 94 ? -14.087 3.010 -2.697 1.00 87.31 94 CYS A C 1
ATOM 688 O O . CYS A 1 94 ? -14.509 2.569 -1.620 1.00 87.31 94 CYS A O 1
ATOM 690 N N . GLU A 1 95 ? -14.605 4.106 -3.262 1.00 82.88 95 GLU A N 1
ATOM 691 C CA . GLU A 1 95 ? -15.713 4.861 -2.673 1.00 82.88 95 GLU A CA 1
ATOM 692 C C . GLU A 1 95 ? -16.959 3.973 -2.526 1.00 82.88 95 GLU A C 1
ATOM 694 O O . GLU A 1 95 ? -17.401 3.307 -3.460 1.00 82.88 95 GLU A O 1
ATOM 699 N N . GLY A 1 96 ? -17.521 3.931 -1.315 1.00 78.00 96 GLY A N 1
ATOM 700 C CA . GLY A 1 96 ? -18.688 3.101 -0.990 1.00 78.00 96 GLY A CA 1
ATOM 701 C C . GLY A 1 96 ? -18.393 1.611 -0.765 1.00 78.00 96 GLY A C 1
ATOM 702 O O . GLY A 1 96 ? -19.307 0.867 -0.411 1.00 78.00 96 GLY A O 1
ATOM 703 N N . VAL A 1 97 ? -17.141 1.174 -0.933 1.00 82.06 97 VAL A N 1
ATOM 704 C CA . VAL A 1 97 ? -16.693 -0.206 -0.671 1.00 82.06 97 VAL A CA 1
ATOM 705 C C . VAL A 1 97 ? -15.932 -0.298 0.653 1.00 82.06 97 VAL A C 1
ATOM 707 O O . VAL A 1 97 ? -16.113 -1.253 1.413 1.00 82.06 97 VAL A O 1
ATOM 710 N N . ILE A 1 98 ? -15.099 0.703 0.942 1.00 82.06 98 ILE A N 1
ATOM 711 C CA . ILE A 1 98 ? -14.325 0.786 2.181 1.00 82.06 98 ILE A CA 1
ATOM 712 C C . ILE A 1 98 ? -15.227 1.234 3.337 1.00 82.06 98 ILE A C 1
ATOM 714 O O . ILE A 1 98 ? -15.978 2.199 3.217 1.00 82.06 98 ILE A O 1
ATOM 718 N N . GLN A 1 99 ? -15.118 0.542 4.472 1.00 79.12 99 GLN A N 1
ATOM 719 C CA . GLN A 1 99 ? -15.844 0.865 5.709 1.00 79.12 99 GLN A CA 1
ATOM 720 C C . GLN A 1 99 ? -14.969 1.566 6.757 1.00 79.12 99 GLN A C 1
ATOM 722 O O . GLN A 1 99 ? -15.486 2.222 7.654 1.00 79.12 99 GLN A O 1
ATOM 727 N N . GLU A 1 100 ? -13.650 1.416 6.653 1.00 85.88 100 GLU A N 1
ATOM 728 C CA . GLU A 1 100 ? -12.673 1.825 7.659 1.00 85.88 100 GLU A CA 1
ATOM 729 C C . GLU A 1 100 ? -11.700 2.861 7.087 1.00 85.88 100 GLU A C 1
ATOM 731 O O . GLU A 1 100 ? -11.312 2.718 5.932 1.00 85.88 100 GLU A O 1
ATOM 736 N N . PRO A 1 101 ? -11.225 3.846 7.870 1.00 87.88 101 PRO A N 1
ATOM 737 C CA . PRO A 1 101 ? -10.271 4.829 7.370 1.00 87.88 101 PRO A CA 1
ATOM 738 C C . PRO A 1 101 ? -8.954 4.212 6.871 1.00 87.88 101 PRO A C 1
ATOM 740 O O . PRO A 1 101 ? -8.374 3.345 7.542 1.00 87.88 101 PRO A O 1
ATOM 743 N N . VAL A 1 102 ? -8.453 4.704 5.736 1.00 90.06 102 VAL A N 1
ATOM 744 C CA . VAL A 1 102 ? -7.234 4.238 5.058 1.00 90.06 102 VAL A CA 1
ATOM 745 C C . VAL A 1 102 ? -6.285 5.398 4.767 1.00 90.06 102 VAL A C 1
ATOM 747 O O . VAL A 1 102 ? -6.667 6.417 4.182 1.00 90.06 102 VAL A O 1
ATOM 750 N N . VAL A 1 103 ? -5.005 5.208 5.093 1.00 92.12 103 VAL A N 1
ATOM 751 C CA . VAL A 1 103 ? -3.931 6.132 4.703 1.00 92.12 103 VAL A CA 1
ATOM 752 C C . VAL A 1 103 ? -3.251 5.691 3.406 1.00 92.12 103 VAL A C 1
ATOM 754 O O . VAL A 1 103 ? -2.885 4.530 3.226 1.00 92.12 103 VAL A O 1
ATOM 757 N N . TRP A 1 104 ? -3.066 6.638 2.493 1.00 91.69 104 TRP A N 1
ATOM 758 C CA . TRP A 1 104 ? -2.415 6.441 1.203 1.00 91.69 104 TRP A CA 1
ATOM 759 C C . TRP A 1 104 ? -1.082 7.178 1.207 1.00 91.69 104 TRP A C 1
ATOM 761 O O . TRP A 1 104 ? -1.040 8.401 1.317 1.00 91.69 104 TRP A O 1
ATOM 771 N N . VAL A 1 105 ? 0.013 6.437 1.095 1.00 89.62 105 VAL A N 1
ATOM 772 C CA . VAL A 1 105 ? 1.375 6.965 1.174 1.00 89.62 105 VAL A CA 1
ATOM 773 C C . VAL A 1 105 ? 1.998 6.931 -0.213 1.00 89.62 105 VAL A C 1
ATOM 775 O O . VAL A 1 105 ? 2.247 5.860 -0.755 1.00 89.62 105 VAL A O 1
ATOM 778 N N . LEU A 1 106 ? 2.233 8.094 -0.812 1.00 86.12 106 LEU A N 1
ATOM 779 C CA . LEU A 1 106 ? 2.693 8.218 -2.196 1.00 86.12 106 LEU A CA 1
ATOM 780 C C . LEU A 1 106 ? 4.088 8.823 -2.246 1.00 86.12 106 LEU A C 1
ATOM 782 O O . LEU A 1 106 ? 4.407 9.725 -1.477 1.00 86.12 106 LEU A O 1
ATOM 786 N N . SER A 1 107 ? 4.910 8.408 -3.203 1.00 77.31 107 SER A N 1
ATOM 787 C CA . SER A 1 107 ? 6.121 9.169 -3.522 1.00 77.31 107 SER A CA 1
ATOM 788 C C . SER A 1 107 ? 5.774 10.565 -4.051 1.00 77.31 107 SER A C 1
ATOM 79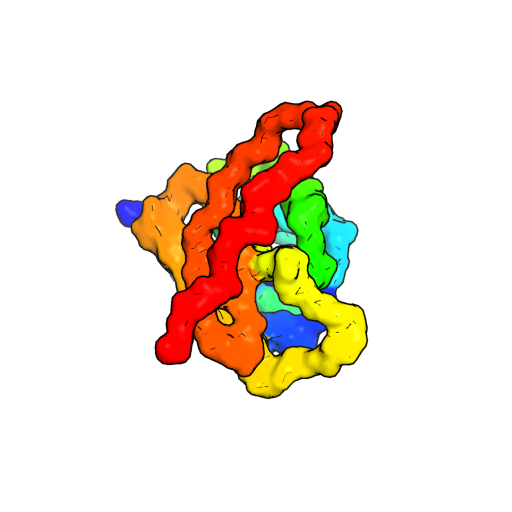0 O O . SER A 1 107 ? 4.864 10.701 -4.869 1.00 77.31 107 SER A O 1
ATOM 792 N N . ASP A 1 108 ? 6.523 11.585 -3.633 1.00 71.81 108 ASP A N 1
ATOM 793 C CA . AS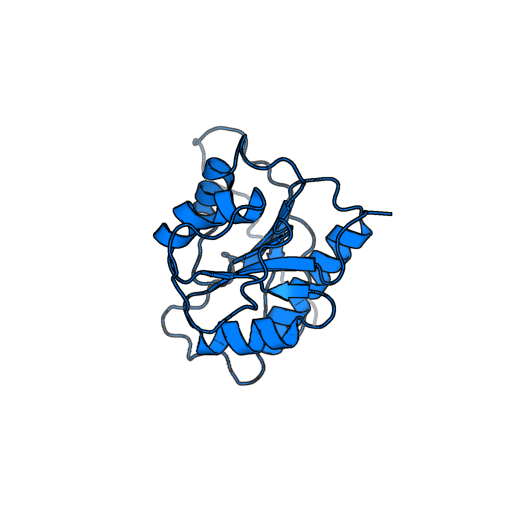P A 1 108 ? 6.343 12.969 -4.087 1.00 71.81 108 ASP A CA 1
ATOM 794 C C . ASP A 1 108 ? 6.527 13.100 -5.622 1.00 71.81 108 ASP A C 1
ATOM 796 O O . ASP A 1 108 ? 7.638 12.897 -6.132 1.00 71.81 108 ASP A O 1
ATOM 800 N N . PRO A 1 109 ? 5.470 13.470 -6.376 1.00 62.94 109 PRO A N 1
ATOM 801 C CA . PRO A 1 109 ? 5.527 13.610 -7.831 1.00 62.94 109 PRO A CA 1
ATOM 802 C C . PRO A 1 109 ? 6.377 14.804 -8.283 1.00 62.94 109 PRO A C 1
ATOM 804 O O . PRO A 1 109 ? 6.924 14.781 -9.382 1.00 62.94 109 PRO A O 1
ATOM 807 N N . ALA A 1 110 ? 6.545 15.844 -7.457 1.00 60.25 110 ALA A N 1
ATOM 808 C CA . ALA A 1 110 ? 7.363 17.009 -7.807 1.00 60.25 110 ALA A CA 1
ATOM 809 C C . ALA A 1 110 ? 8.861 16.675 -7.851 1.00 60.25 110 ALA A C 1
ATOM 811 O O . ALA A 1 110 ? 9.678 17.471 -8.316 1.00 60.25 110 ALA A O 1
ATOM 812 N N . LYS A 1 111 ? 9.227 15.498 -7.341 1.00 59.62 111 LYS A N 1
ATOM 813 C CA . LYS A 1 111 ? 10.605 15.030 -7.222 1.00 59.62 111 LYS A CA 1
ATOM 814 C C . LYS A 1 111 ? 10.771 13.655 -7.864 1.00 59.62 111 LYS A C 1
ATOM 816 O O . LYS A 1 111 ? 11.662 12.890 -7.489 1.00 59.62 111 LYS A O 1
ATOM 821 N N . GLN A 1 112 ? 9.913 13.374 -8.852 1.00 51.75 112 GLN A N 1
ATOM 822 C CA . GLN A 1 112 ? 9.983 12.199 -9.706 1.00 51.75 112 GLN A CA 1
ATOM 823 C C . GLN A 1 112 ? 11.371 12.131 -10.347 1.00 51.75 112 GLN A C 1
ATOM 825 O O . GLN A 1 112 ? 11.902 13.121 -10.856 1.00 51.75 112 GLN A O 1
ATOM 830 N N . ARG A 1 113 ? 11.996 10.957 -10.260 1.00 54.00 113 ARG A N 1
ATOM 831 C CA . ARG A 1 113 ? 13.335 10.757 -10.806 1.00 54.00 113 ARG A CA 1
ATOM 832 C C . ARG A 1 113 ? 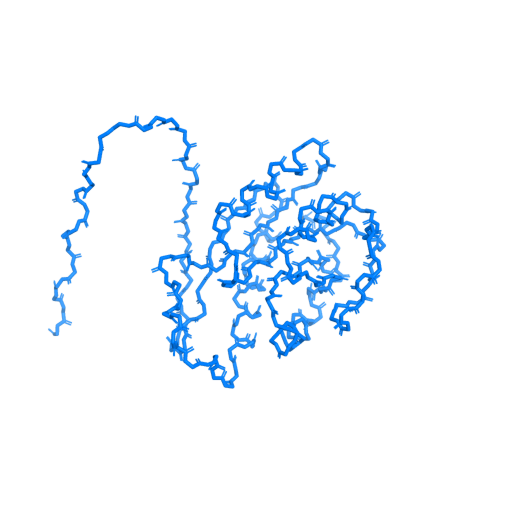13.306 10.944 -12.319 1.00 54.00 113 ARG A C 1
ATOM 834 O O . ARG A 1 113 ? 12.367 10.495 -12.974 1.00 54.00 113 ARG A O 1
ATOM 841 N N . ALA A 1 114 ? 14.354 11.559 -12.860 1.00 49.88 114 ALA A N 1
ATOM 842 C CA . ALA A 1 114 ? 14.548 11.602 -14.300 1.00 49.88 114 ALA A CA 1
ATOM 843 C C . ALA A 1 114 ? 14.544 10.160 -14.867 1.00 49.88 114 ALA A C 1
ATOM 845 O O . ALA A 1 114 ? 15.062 9.258 -14.197 1.00 49.88 114 ALA A O 1
ATOM 846 N N . PRO A 1 115 ? 13.958 9.917 -16.056 1.00 45.78 115 PRO A N 1
ATOM 847 C CA . PRO A 1 115 ? 13.814 8.574 -16.633 1.00 45.78 115 PRO A CA 1
ATOM 848 C C . PRO A 1 115 ? 15.131 7.797 -16.805 1.00 45.78 115 PRO A C 1
ATOM 850 O O . PRO A 1 115 ? 15.116 6.576 -16.927 1.00 45.78 115 PRO A O 1
ATOM 853 N N . ASP A 1 116 ? 16.263 8.501 -16.820 1.00 47.66 116 ASP A N 1
ATOM 854 C CA . ASP A 1 116 ? 17.625 7.998 -17.006 1.00 47.66 116 ASP A CA 1
ATOM 855 C C . ASP A 1 116 ? 18.420 7.846 -15.696 1.00 47.66 116 ASP A C 1
ATOM 857 O O . ASP A 1 116 ? 19.568 7.396 -15.708 1.00 47.66 116 ASP A O 1
ATOM 861 N N . ALA A 1 117 ? 17.834 8.195 -14.548 1.00 51.31 117 ALA A N 1
ATOM 862 C CA . ALA A 1 117 ? 18.515 8.080 -13.271 1.00 51.31 117 ALA A CA 1
ATOM 863 C C . ALA A 1 117 ? 18.732 6.601 -12.909 1.00 51.31 117 ALA A C 1
ATOM 865 O O . ALA A 1 117 ? 17.775 5.869 -12.642 1.00 51.31 117 ALA A O 1
ATOM 866 N N . SER A 1 118 ? 20.004 6.185 -12.845 1.00 51.53 118 SER A N 1
ATOM 867 C CA . SER A 1 118 ? 20.456 4.859 -12.401 1.00 51.53 118 SER A CA 1
ATOM 868 C C . SER A 1 118 ? 19.651 4.348 -11.212 1.00 51.53 118 SER A C 1
ATOM 870 O O . SER A 1 118 ? 19.334 5.132 -10.313 1.00 51.53 118 SER A O 1
ATOM 872 N N . LEU A 1 119 ? 19.350 3.042 -11.179 1.00 54.59 119 LEU A N 1
ATOM 873 C CA . LEU A 1 119 ? 18.602 2.386 -10.096 1.00 54.59 119 LEU A CA 1
ATOM 874 C C . LEU A 1 119 ? 19.022 2.910 -8.710 1.00 54.59 119 LEU A C 1
ATOM 876 O O . LEU A 1 119 ? 20.197 3.227 -8.508 1.00 54.59 119 LEU A O 1
ATOM 880 N N . PRO A 1 120 ? 18.076 3.067 -7.768 1.00 60.28 120 PRO A N 1
ATOM 881 C CA . PRO A 1 120 ? 18.403 3.594 -6.453 1.00 60.28 120 PRO A CA 1
ATOM 882 C C . PRO A 1 120 ? 19.546 2.791 -5.825 1.00 60.28 120 PRO A C 1
ATOM 884 O O . PRO A 1 120 ? 19.553 1.564 -5.919 1.00 60.28 120 PRO A O 1
ATOM 887 N N . GLY A 1 121 ? 20.519 3.488 -5.232 1.00 59.75 121 GLY A N 1
ATOM 888 C CA . GLY A 1 121 ? 21.682 2.849 -4.619 1.00 59.75 121 GLY A CA 1
ATOM 889 C C . GLY A 1 121 ? 21.296 1.884 -3.495 1.00 59.75 121 GLY A C 1
ATOM 890 O O . GLY A 1 121 ? 20.172 1.913 -2.976 1.00 59.75 121 GLY A O 1
ATOM 891 N N . GLU A 1 122 ? 22.245 1.033 -3.106 1.00 60.41 122 GLU A N 1
ATOM 892 C CA . GLU A 1 122 ? 22.088 0.138 -1.960 1.00 60.41 122 GLU A CA 1
ATOM 893 C C . GLU A 1 122 ? 21.625 0.934 -0.727 1.00 60.41 122 GLU A C 1
ATOM 895 O O . GLU A 1 122 ? 22.223 1.938 -0.353 1.00 60.41 122 GLU A O 1
ATOM 900 N N . GLY A 1 123 ? 20.506 0.520 -0.123 1.00 72.00 123 GLY A N 1
ATOM 901 C CA . GLY A 1 123 ? 19.907 1.193 1.037 1.00 72.00 123 GLY A CA 1
ATOM 902 C C . GLY A 1 123 ? 18.638 2.003 0.754 1.00 72.00 123 GLY A C 1
ATOM 903 O O . GLY A 1 123 ? 17.887 2.259 1.694 1.00 72.00 123 GLY A O 1
ATOM 904 N N . TYR A 1 124 ? 18.312 2.312 -0.507 1.00 75.12 124 TYR A N 1
ATOM 905 C CA . TYR A 1 124 ? 17.064 3.015 -0.847 1.00 75.12 124 TYR A CA 1
ATOM 906 C C . TYR A 1 124 ? 15.815 2.318 -0.291 1.00 75.12 124 TYR A C 1
ATOM 908 O O . TYR A 1 124 ? 14.949 2.974 0.280 1.00 75.12 124 TYR A O 1
ATOM 916 N N . ALA A 1 125 ? 15.741 0.988 -0.413 1.00 77.50 125 ALA A N 1
ATOM 917 C CA . ALA A 1 125 ? 14.616 0.203 0.093 1.00 77.50 125 ALA A CA 1
ATOM 918 C C . ALA A 1 125 ? 14.397 0.412 1.601 1.00 77.50 125 ALA A C 1
ATOM 920 O O . ALA A 1 125 ? 13.266 0.597 2.034 1.00 77.50 125 ALA A O 1
ATOM 921 N N . LYS A 1 126 ? 15.479 0.469 2.388 1.00 80.69 126 LYS A N 1
ATOM 922 C CA . LYS A 1 126 ? 15.407 0.696 3.838 1.00 80.69 126 LYS A CA 1
ATOM 923 C C . LYS A 1 126 ? 14.935 2.110 4.165 1.00 80.69 126 LYS A C 1
ATOM 925 O O . LYS A 1 126 ? 14.086 2.276 5.029 1.00 80.69 126 LYS A O 1
ATOM 930 N N . VAL A 1 127 ? 15.447 3.118 3.456 1.00 81.38 127 VAL A N 1
ATOM 931 C CA . VAL A 1 127 ? 15.033 4.518 3.652 1.00 81.38 127 VAL A CA 1
ATOM 932 C C . VAL A 1 127 ? 13.562 4.705 3.283 1.00 81.38 127 VAL A C 1
ATOM 934 O O . VAL A 1 127 ? 12.808 5.291 4.052 1.00 81.38 127 VAL A O 1
ATOM 937 N N . ALA A 1 128 ? 13.134 4.177 2.135 1.00 81.06 128 ALA A N 1
ATOM 938 C CA . ALA A 1 128 ? 11.742 4.246 1.705 1.00 81.06 128 ALA A CA 1
ATOM 939 C C . ALA A 1 128 ? 10.806 3.519 2.685 1.00 81.06 128 ALA A C 1
ATOM 941 O O . ALA A 1 128 ? 9.758 4.060 3.029 1.00 81.06 128 ALA A O 1
ATOM 942 N N . ALA A 1 129 ? 11.204 2.335 3.166 1.00 86.06 129 ALA A N 1
ATOM 943 C CA . ALA A 1 129 ? 10.448 1.593 4.168 1.00 86.06 129 ALA A CA 1
ATOM 944 C C . ALA A 1 129 ? 10.321 2.373 5.480 1.00 86.06 129 ALA A C 1
ATOM 946 O O . ALA A 1 129 ? 9.214 2.501 5.992 1.00 86.06 129 ALA A O 1
ATOM 947 N N . GLN A 1 130 ? 11.420 2.946 5.984 1.00 85.50 130 GLN A N 1
ATOM 948 C CA . GLN A 1 130 ? 11.404 3.719 7.224 1.00 85.50 130 GLN A CA 1
ATOM 949 C C . GLN A 1 130 ? 10.505 4.955 7.112 1.00 85.50 130 GLN A C 1
ATOM 951 O O . GLN A 1 130 ? 9.679 5.179 7.984 1.00 85.50 130 GLN A O 1
ATOM 956 N N . LEU A 1 131 ? 10.600 5.713 6.016 1.00 85.12 131 LEU A N 1
ATOM 957 C CA . LEU A 1 131 ? 9.760 6.898 5.809 1.00 85.12 131 LEU A CA 1
ATOM 958 C C . LEU A 1 131 ? 8.273 6.545 5.745 1.00 85.12 131 LEU A C 1
ATOM 960 O O . LEU A 1 131 ? 7.452 7.204 6.380 1.00 85.12 131 LEU A O 1
ATOM 964 N N . ALA A 1 132 ? 7.917 5.504 4.990 1.00 87.44 132 ALA A N 1
ATOM 965 C CA . ALA A 1 132 ? 6.531 5.062 4.910 1.00 87.44 132 ALA A CA 1
ATOM 966 C C . ALA A 1 132 ? 6.029 4.540 6.266 1.00 87.44 132 ALA A C 1
ATOM 968 O O . ALA A 1 132 ? 4.904 4.845 6.659 1.00 87.44 132 ALA A O 1
ATOM 969 N N . LYS A 1 133 ? 6.878 3.819 7.007 1.00 89.56 133 LYS A N 1
ATOM 970 C CA . LYS A 1 133 ? 6.586 3.348 8.362 1.00 89.56 133 LYS A CA 1
ATOM 971 C C . LYS A 1 133 ? 6.341 4.510 9.321 1.00 89.56 133 LYS A C 1
ATOM 973 O O . LYS A 1 133 ? 5.311 4.512 9.983 1.00 89.56 133 LYS A O 1
ATOM 978 N N . ASP A 1 134 ? 7.207 5.518 9.344 1.00 88.88 134 ASP A N 1
ATOM 979 C CA . ASP A 1 134 ? 7.053 6.694 10.208 1.00 88.88 134 ASP A CA 1
ATOM 980 C C . ASP A 1 134 ? 5.734 7.432 9.924 1.00 88.88 134 ASP A C 1
ATOM 982 O O . ASP A 1 134 ? 5.034 7.843 10.848 1.00 88.88 134 ASP A O 1
ATOM 986 N N . ILE A 1 135 ? 5.355 7.556 8.647 1.00 88.69 135 ILE A N 1
ATOM 987 C CA . ILE A 1 135 ? 4.090 8.182 8.234 1.00 88.69 135 ILE A CA 1
ATOM 988 C C . ILE A 1 135 ? 2.884 7.375 8.721 1.00 88.69 135 ILE A C 1
ATOM 990 O O . ILE A 1 135 ? 1.963 7.940 9.309 1.00 88.69 135 ILE A O 1
ATOM 994 N N . ILE A 1 136 ? 2.883 6.063 8.486 1.00 90.44 136 ILE A N 1
ATOM 995 C CA . ILE A 1 136 ? 1.767 5.185 8.857 1.00 90.44 136 ILE A CA 1
ATOM 996 C C . ILE A 1 136 ? 1.625 5.098 10.376 1.00 90.44 136 ILE A C 1
ATOM 998 O O . ILE A 1 136 ? 0.512 5.164 10.895 1.00 90.44 136 ILE A O 1
ATOM 1002 N N . MET A 1 137 ? 2.741 4.986 11.098 1.00 89.75 137 MET A N 1
ATOM 1003 C CA . MET A 1 137 ? 2.739 4.936 12.558 1.00 89.75 137 MET A CA 1
ATOM 1004 C C . MET A 1 137 ? 2.255 6.251 13.154 1.00 89.75 137 MET A C 1
ATOM 1006 O O . MET A 1 137 ? 1.410 6.225 14.043 1.00 89.75 137 MET A O 1
ATOM 1010 N N . LYS A 1 138 ? 2.681 7.393 12.604 1.00 88.75 138 LYS A N 1
ATOM 1011 C CA . LYS A 1 138 ? 2.151 8.693 13.013 1.00 88.75 138 LYS A CA 1
ATOM 1012 C C . LYS A 1 138 ? 0.644 8.801 12.767 1.00 88.75 138 LYS A C 1
ATOM 1014 O O . LYS A 1 138 ? -0.086 9.200 13.662 1.00 88.75 138 LYS A O 1
ATOM 1019 N N . TRP A 1 139 ? 0.157 8.387 11.597 1.00 90.38 139 TRP A N 1
ATOM 1020 C CA . TRP A 1 139 ? -1.284 8.358 11.316 1.00 90.38 139 TRP A CA 1
ATOM 1021 C C . TRP A 1 139 ? -2.051 7.438 12.288 1.00 90.38 139 TRP A C 1
ATOM 1023 O O . TRP A 1 139 ? -3.140 7.783 12.752 1.00 90.38 139 TRP A O 1
ATOM 1033 N N . LYS A 1 140 ? -1.464 6.290 12.659 1.00 87.69 140 LYS A N 1
ATOM 1034 C CA . LYS A 1 140 ? -2.003 5.384 13.688 1.00 87.69 140 LYS A CA 1
ATOM 1035 C C . LYS A 1 140 ? -2.046 6.051 15.069 1.00 87.69 140 LYS A C 1
ATOM 1037 O O . LYS A 1 140 ? -3.063 5.915 15.753 1.00 87.69 140 LYS A O 1
ATOM 1042 N N . GLU A 1 141 ? -0.995 6.770 15.464 1.00 87.44 141 GLU A N 1
ATOM 1043 C CA . GLU A 1 141 ? -0.902 7.532 16.723 1.00 87.44 141 GLU A CA 1
ATOM 1044 C C . GLU A 1 141 ? -1.901 8.695 16.783 1.00 87.44 141 GLU A C 1
ATOM 1046 O O . GLU A 1 141 ? -2.558 8.882 17.809 1.00 87.44 141 GLU A O 1
ATOM 1051 N N . ASP A 1 142 ? -2.092 9.400 15.664 1.00 85.81 142 ASP A N 1
ATOM 1052 C CA . ASP A 1 142 ? -3.064 10.491 15.498 1.00 85.81 142 ASP A CA 1
ATOM 1053 C C . ASP A 1 142 ? -4.526 9.989 15.514 1.00 85.81 142 ASP A C 1
ATOM 1055 O O . ASP A 1 142 ? -5.472 10.778 15.517 1.00 85.81 142 ASP A O 1
ATOM 1059 N N . GLY A 1 143 ? -4.724 8.669 15.599 1.00 84.06 143 GLY A N 1
ATOM 1060 C CA . GLY A 1 143 ? -6.007 8.029 15.877 1.00 84.06 143 GLY A CA 1
ATOM 1061 C C . GLY A 1 143 ? -6.623 7.291 14.694 1.00 84.06 143 GLY A C 1
ATOM 1062 O O . GLY A 1 143 ? -7.629 6.613 14.903 1.00 84.06 143 GLY A O 1
ATOM 1063 N N . ALA A 1 144 ? -6.020 7.363 13.501 1.00 86.62 144 ALA A N 1
ATOM 1064 C CA . ALA A 1 144 ? -6.488 6.682 12.291 1.00 86.62 144 ALA A CA 1
ATOM 1065 C C . ALA A 1 144 ? -7.989 6.896 12.003 1.00 86.62 144 ALA A C 1
ATOM 1067 O O . ALA A 1 144 ? -8.698 5.972 11.603 1.00 86.62 144 ALA A O 1
ATOM 1068 N N . ASP A 1 145 ? -8.488 8.109 12.257 1.00 82.62 145 ASP A N 1
ATOM 1069 C CA . ASP A 1 145 ? -9.917 8.438 12.207 1.00 82.62 145 ASP A CA 1
ATOM 1070 C C . ASP A 1 145 ? -10.371 8.979 10.841 1.00 82.62 145 ASP A C 1
ATOM 1072 O O . ASP A 1 145 ? -11.568 9.168 10.618 1.00 82.62 145 ASP A O 1
ATOM 1076 N N . LYS A 1 146 ? -9.427 9.233 9.927 1.00 81.75 146 LYS A N 1
ATOM 1077 C CA . LYS A 1 146 ? -9.671 9.860 8.624 1.00 81.75 146 LYS A CA 1
ATOM 1078 C C . LYS A 1 146 ? -8.880 9.207 7.501 1.00 81.75 146 LYS A C 1
ATOM 1080 O O . LYS A 1 146 ? -7.752 8.746 7.684 1.00 81.75 146 LYS A O 1
ATOM 1085 N N . ASP A 1 147 ? -9.488 9.256 6.322 1.00 84.06 147 ASP A N 1
ATOM 1086 C CA . ASP A 1 147 ? -8.865 8.909 5.054 1.00 84.06 147 ASP A CA 1
ATOM 1087 C C . ASP A 1 147 ? -7.878 9.998 4.618 1.00 84.06 147 ASP A C 1
ATOM 1089 O O . ASP A 1 147 ? -8.279 11.111 4.271 1.00 84.06 147 ASP A O 1
ATOM 1093 N N . GLU A 1 148 ? -6.587 9.672 4.543 1.00 84.50 148 GLU A N 1
ATOM 1094 C CA . GLU A 1 148 ? -5.533 10.646 4.226 1.00 84.50 148 GLU A CA 1
ATOM 1095 C C . GLU A 1 148 ? -4.668 10.229 3.033 1.00 84.50 148 GLU A C 1
ATOM 1097 O O . GLU A 1 148 ? -4.498 9.045 2.751 1.00 84.50 148 GLU A O 1
ATOM 1102 N N . VAL A 1 149 ? -4.120 11.224 2.328 1.00 85.00 149 VAL A N 1
ATOM 1103 C CA . VAL A 1 149 ? -3.105 11.052 1.279 1.00 85.00 149 VAL A CA 1
ATOM 1104 C C . VAL A 1 149 ? -1.871 11.830 1.711 1.00 85.00 149 VAL A C 1
ATOM 1106 O O . VAL A 1 149 ? -1.940 13.046 1.887 1.00 85.00 149 VAL A O 1
ATOM 1109 N N . ILE A 1 150 ? -0.751 11.138 1.896 1.00 84.94 150 ILE A N 1
ATOM 1110 C CA . ILE A 1 150 ? 0.491 11.710 2.414 1.00 84.94 150 ILE A CA 1
ATOM 1111 C C . ILE A 1 150 ? 1.621 11.416 1.431 1.00 84.94 150 ILE A C 1
ATOM 1113 O O . ILE A 1 150 ? 1.834 10.274 1.027 1.00 84.94 150 ILE A O 1
ATOM 1117 N N . PHE A 1 151 ? 2.365 12.456 1.058 1.00 80.56 151 PHE A N 1
ATOM 1118 C CA . PHE A 1 151 ? 3.515 12.334 0.169 1.00 80.56 151 PHE A CA 1
ATOM 1119 C C . PHE A 1 151 ? 4.808 12.134 0.962 1.00 80.56 151 PHE A C 1
ATOM 1121 O O . PHE A 1 151 ? 5.038 12.815 1.960 1.00 80.56 151 PHE A O 1
ATOM 1128 N N . PHE A 1 152 ? 5.679 11.238 0.499 1.00 72.62 152 PHE A N 1
ATOM 1129 C CA . PHE A 1 152 ? 7.008 11.020 1.065 1.00 72.62 152 PHE A CA 1
ATOM 1130 C C . PHE A 1 152 ? 8.098 11.131 0.005 1.00 72.62 152 PHE A C 1
ATOM 1132 O O . PHE A 1 152 ? 7.884 10.867 -1.179 1.00 72.62 152 PHE A O 1
ATOM 1139 N N . GLN A 1 153 ? 9.302 11.490 0.445 1.00 66.38 153 GLN A N 1
ATOM 1140 C CA . GLN A 1 153 ? 10.468 11.554 -0.421 1.00 66.38 153 GLN A CA 1
ATOM 1141 C C . GLN A 1 153 ? 11.656 10.820 0.203 1.00 66.38 153 GLN A C 1
ATOM 1143 O O . GLN A 1 153 ? 12.224 11.263 1.198 1.00 66.38 153 GLN A O 1
ATOM 1148 N N . ALA A 1 154 ? 12.096 9.743 -0.447 1.00 56.38 154 ALA A N 1
ATOM 1149 C CA . ALA A 1 154 ? 13.374 9.107 -0.153 1.00 56.38 154 ALA A CA 1
ATOM 1150 C C . ALA A 1 154 ? 14.492 9.812 -0.944 1.00 56.38 154 ALA A C 1
ATOM 1152 O O . ALA A 1 154 ? 14.797 9.445 -2.079 1.00 56.38 154 ALA A O 1
ATOM 1153 N N . LEU A 1 155 ? 15.086 10.862 -0.370 1.00 49.78 155 LEU A N 1
ATOM 1154 C CA . LEU A 1 155 ? 16.308 11.463 -0.909 1.00 49.78 155 LEU A CA 1
ATOM 1155 C C . LEU A 1 155 ? 17.484 10.498 -0.720 1.00 49.78 155 LEU A C 1
ATOM 1157 O O . LEU A 1 155 ? 17.666 9.934 0.355 1.00 49.78 155 LEU A O 1
ATOM 1161 N N . SER A 1 156 ? 18.339 10.356 -1.738 1.00 41.31 156 SER A N 1
ATOM 1162 C CA . SER A 1 156 ? 19.619 9.634 -1.609 1.00 41.31 156 SER A CA 1
ATOM 1163 C C . SER A 1 156 ? 20.611 10.325 -0.654 1.00 41.31 156 SER A C 1
ATOM 1165 O O . SER A 1 156 ? 21.658 9.762 -0.359 1.00 41.31 156 SER A O 1
ATOM 1167 N N . PHE A 1 157 ? 20.269 11.515 -0.147 1.00 33.53 157 PHE A N 1
ATOM 1168 C CA . PHE A 1 157 ? 21.001 12.268 0.868 1.00 33.53 157 PHE A CA 1
ATOM 1169 C C . PHE A 1 157 ? 20.017 12.859 1.888 1.00 33.53 157 PHE A C 1
ATOM 1171 O O . PHE A 1 157 ? 19.397 13.876 1.602 1.00 33.53 157 PHE A O 1
ATOM 1178 N N . GLY A 1 158 ? 19.902 12.243 3.069 1.00 31.39 158 GLY A N 1
ATOM 1179 C CA . GLY A 1 158 ? 19.297 12.853 4.265 1.00 31.39 158 GLY A CA 1
ATOM 1180 C C . GLY A 1 158 ? 17.768 13.035 4.258 1.00 31.39 158 GLY A C 1
ATOM 1181 O O . GLY A 1 158 ? 17.155 13.450 3.282 1.00 31.39 158 GLY A O 1
ATOM 1182 N N . VAL A 1 159 ? 17.145 12.719 5.393 1.00 31.91 159 VAL A N 1
ATOM 1183 C CA . VAL A 1 159 ? 15.692 12.755 5.631 1.00 31.91 159 VAL A CA 1
ATOM 1184 C C . VAL A 1 159 ? 15.158 14.195 5.660 1.00 31.91 159 VAL A C 1
ATOM 1186 O O . VAL A 1 159 ? 15.648 15.012 6.436 1.00 31.91 159 VAL A O 1
ATOM 1189 N N . ILE A 1 160 ? 14.105 14.490 4.886 1.00 33.78 160 ILE A N 1
ATOM 1190 C CA . ILE A 1 160 ? 13.218 15.649 5.097 1.00 33.78 160 ILE A CA 1
ATOM 1191 C C . ILE A 1 160 ? 11.771 15.143 5.051 1.00 33.78 160 ILE A C 1
ATOM 1193 O O . ILE A 1 160 ? 11.271 14.765 3.994 1.00 33.78 160 ILE A O 1
ATOM 1197 N N . MET A 1 161 ? 11.098 15.140 6.203 1.00 32.72 161 MET A N 1
ATOM 1198 C CA . MET A 1 161 ? 9.661 14.873 6.308 1.00 32.72 161 MET A CA 1
ATOM 1199 C C . MET A 1 161 ? 8.898 16.137 5.896 1.00 32.72 161 MET A C 1
ATOM 1201 O O . MET A 1 161 ? 8.948 17.142 6.603 1.00 32.72 161 MET A O 1
ATOM 1205 N N . ILE A 1 162 ? 8.197 16.109 4.760 1.00 39.19 162 ILE A N 1
ATOM 1206 C CA . ILE A 1 162 ? 7.306 17.206 4.360 1.00 39.19 162 ILE A CA 1
ATOM 1207 C C . ILE A 1 162 ? 5.914 16.895 4.908 1.00 39.19 162 ILE A C 1
ATOM 1209 O O . ILE A 1 162 ? 5.140 16.154 4.309 1.00 39.19 162 ILE A O 1
ATOM 1213 N N . ALA A 1 163 ? 5.597 17.451 6.074 1.00 31.94 163 ALA A N 1
ATOM 1214 C CA . ALA A 1 163 ? 4.236 17.441 6.587 1.00 31.94 163 ALA A CA 1
ATOM 1215 C C . ALA A 1 163 ? 3.416 18.537 5.887 1.00 31.94 163 ALA A C 1
ATOM 1217 O O . ALA A 1 163 ? 3.703 19.722 6.046 1.00 31.94 163 ALA A O 1
ATOM 1218 N N . GLY A 1 164 ? 2.369 18.137 5.162 1.00 32.44 164 GLY A N 1
ATOM 1219 C CA . GLY A 1 164 ? 1.261 19.018 4.790 1.00 32.44 164 GLY A CA 1
ATOM 1220 C C . GLY A 1 164 ? 1.091 19.281 3.294 1.00 32.44 164 GLY A C 1
ATOM 1221 O O . GLY A 1 164 ? 1.696 20.191 2.737 1.00 32.44 164 GLY A O 1
ATOM 1222 N N . ALA A 1 165 ? 0.132 18.585 2.685 1.00 32.22 165 ALA A N 1
ATOM 1223 C CA . ALA A 1 165 ? -0.642 19.116 1.568 1.00 32.22 165 ALA A CA 1
ATOM 1224 C C . ALA A 1 165 ? -2.113 18.758 1.802 1.00 32.22 165 ALA A C 1
ATOM 1226 O O . ALA A 1 165 ? -2.576 17.660 1.512 1.00 32.22 165 ALA A O 1
ATOM 1227 N N . ARG A 1 166 ? -2.846 19.699 2.399 1.00 30.98 166 ARG A N 1
ATOM 1228 C CA . ARG A 1 166 ? -4.300 19.641 2.543 1.00 30.98 166 ARG A CA 1
ATOM 1229 C C . ARG A 1 166 ? -4.881 19.636 1.126 1.00 30.98 166 ARG A C 1
ATOM 1231 O O . ARG A 1 166 ? -4.720 20.622 0.410 1.00 30.98 166 ARG A O 1
ATOM 1238 N N . ALA A 1 167 ? -5.510 18.538 0.713 1.00 30.78 167 ALA A N 1
ATOM 1239 C CA . ALA A 1 167 ? -6.190 18.450 -0.573 1.00 30.78 167 ALA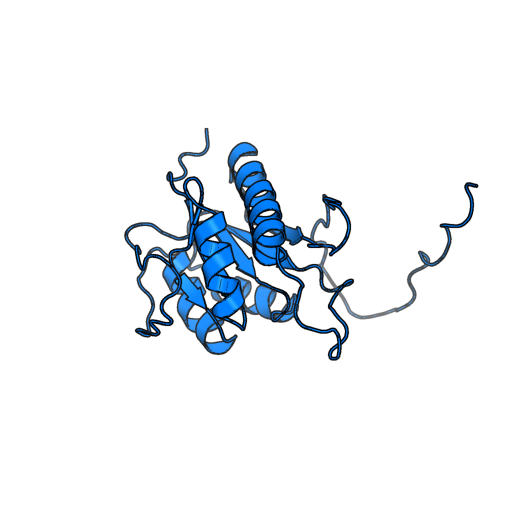 A CA 1
ATOM 1240 C C . ALA A 1 167 ? -7.338 19.475 -0.619 1.00 30.78 167 ALA A C 1
ATOM 1242 O O . ALA A 1 167 ? -8.427 19.249 -0.101 1.00 30.78 167 ALA A O 1
ATOM 1243 N N . GLN A 1 168 ? -7.076 20.634 -1.219 1.00 30.14 168 GLN A N 1
ATOM 1244 C CA . GLN A 1 168 ? -8.095 21.519 -1.768 1.00 30.14 168 GLN A CA 1
ATOM 1245 C C . GLN A 1 168 ? -8.018 21.410 -3.290 1.00 30.14 168 GLN A C 1
ATOM 1247 O O . GLN A 1 168 ? -7.493 22.291 -3.958 1.00 30.14 168 GLN A O 1
ATOM 1252 N N . TYR A 1 169 ? -8.545 20.317 -3.838 1.00 29.88 169 TYR A N 1
ATOM 1253 C CA . TYR A 1 169 ? -8.936 20.264 -5.245 1.00 29.88 169 TYR A CA 1
ATOM 1254 C C . TYR A 1 169 ? -10.460 20.247 -5.322 1.00 29.88 169 TYR A C 1
ATOM 1256 O O . TYR A 1 169 ? -11.098 19.252 -5.638 1.00 29.88 169 TYR A O 1
ATOM 1264 N N . PHE A 1 170 ? -11.042 21.399 -4.990 1.00 31.34 170 PHE A N 1
ATOM 1265 C CA . PHE A 1 170 ? -12.386 21.767 -5.410 1.00 31.34 170 PHE A CA 1
ATOM 1266 C C . PHE A 1 170 ? -12.260 22.862 -6.472 1.00 31.34 170 PHE A C 1
ATOM 1268 O O . PHE A 1 170 ? -11.831 23.971 -6.170 1.00 31.34 170 PHE A O 1
ATOM 1275 N N . GLY A 1 171 ? -12.701 22.555 -7.692 1.00 26.62 171 GLY A N 1
ATOM 1276 C CA . GLY A 1 171 ? -13.276 23.549 -8.598 1.00 26.62 171 GLY A CA 1
ATOM 1277 C C . GLY A 1 171 ? -12.353 24.217 -9.625 1.00 26.62 171 GLY A C 1
ATOM 1278 O O . GLY A 1 171 ? -11.541 25.074 -9.308 1.00 26.62 171 GLY A O 1
ATOM 1279 N N . ASN A 1 172 ? -12.678 23.938 -10.889 1.00 27.95 172 ASN A N 1
ATOM 1280 C CA . ASN A 1 172 ? -12.556 24.798 -12.071 1.00 27.95 172 ASN A CA 1
ATOM 1281 C C . ASN A 1 172 ? -11.165 25.160 -12.628 1.00 27.95 172 ASN A C 1
ATOM 1283 O O . ASN A 1 172 ? -10.499 26.112 -12.229 1.00 27.95 172 ASN A O 1
ATOM 1287 N N . LEU A 1 173 ? -10.861 24.499 -13.748 1.00 40.34 173 LEU A N 1
ATOM 1288 C CA . LEU A 1 173 ? -10.032 25.000 -14.841 1.00 40.34 173 LEU A CA 1
ATOM 1289 C C . LEU A 1 173 ? -10.517 26.385 -15.305 1.00 40.34 173 LEU A C 1
ATOM 1291 O O . LEU A 1 173 ? -11.515 26.476 -16.019 1.00 40.34 173 LEU A O 1
ATOM 1295 N N . ARG A 1 174 ? -9.792 27.448 -14.939 1.00 33.16 174 ARG A N 1
ATOM 1296 C CA . ARG A 1 174 ? -9.526 28.655 -15.751 1.00 33.16 174 ARG A CA 1
ATOM 1297 C C . ARG A 1 174 ? -8.597 29.590 -14.968 1.00 33.16 174 ARG A C 1
ATOM 1299 O O . ARG A 1 174 ? -8.911 29.976 -13.850 1.00 33.16 174 ARG A O 1
ATOM 1306 N N . ASN A 1 175 ? -7.508 29.995 -15.626 1.00 30.45 175 ASN A N 1
ATOM 1307 C CA . ASN A 1 175 ? -6.507 31.004 -15.237 1.00 30.45 175 ASN A CA 1
ATOM 1308 C C . ASN A 1 175 ? -5.262 30.476 -14.505 1.00 30.45 175 ASN A C 1
ATOM 1310 O O . ASN A 1 175 ? -5.105 30.568 -13.291 1.00 30.45 175 ASN A O 1
ATOM 1314 N N . LEU A 1 176 ? -4.321 29.994 -15.318 1.00 36.78 176 LEU A N 1
ATOM 1315 C CA . LEU A 1 176 ? -2.920 29.811 -14.960 1.00 36.78 176 LEU A CA 1
ATOM 1316 C C . LEU A 1 176 ? -2.242 31.176 -14.773 1.00 36.78 176 LEU A C 1
ATOM 1318 O O . LEU A 1 176 ? -2.168 31.972 -15.703 1.00 36.78 176 LEU A O 1
ATOM 1322 N N . THR A 1 177 ? -1.726 31.424 -13.573 1.00 34.75 177 THR A N 1
ATOM 1323 C CA . THR A 1 177 ? -0.350 31.898 -13.311 1.00 34.75 177 THR A CA 1
ATOM 1324 C C . THR A 1 177 ? -0.170 31.999 -11.798 1.00 34.75 177 THR A C 1
ATOM 1326 O O . THR A 1 177 ? -0.745 32.891 -11.173 1.00 34.75 177 THR A O 1
ATOM 1329 N N . PRO A 1 178 ? 0.608 31.110 -11.162 1.00 33.19 178 PRO A N 1
ATOM 1330 C CA . PRO A 1 178 ? 0.774 31.201 -9.727 1.00 33.19 178 PRO A CA 1
ATOM 1331 C C . PRO A 1 178 ? 2.078 31.930 -9.350 1.00 33.19 178 PRO A C 1
ATOM 1333 O O . PRO A 1 178 ? 3.167 31.697 -9.871 1.00 33.19 178 PRO A O 1
ATOM 1336 N N . ARG A 1 179 ? 1.908 32.889 -8.437 1.00 32.09 179 ARG A N 1
ATOM 1337 C CA . ARG A 1 179 ? 2.816 33.984 -8.059 1.00 32.09 179 ARG A CA 1
ATOM 1338 C C . ARG A 1 179 ? 3.890 33.580 -7.028 1.00 32.09 179 ARG A C 1
ATOM 1340 O O . ARG A 1 179 ? 4.403 34.443 -6.327 1.00 32.09 179 ARG A O 1
ATOM 1347 N N . TRP A 1 180 ? 4.220 32.291 -6.914 1.00 36.94 180 TRP A N 1
ATOM 1348 C CA . TRP A 1 180 ? 5.087 31.743 -5.853 1.00 36.94 180 TRP A CA 1
ATOM 1349 C C . TRP A 1 180 ? 6.548 31.490 -6.269 1.00 36.94 180 TRP A C 1
ATOM 1351 O O . TRP A 1 180 ? 7.342 31.012 -5.466 1.00 36.94 180 TRP A O 1
ATOM 1361 N N . ALA A 1 181 ? 6.957 31.873 -7.482 1.00 30.86 181 ALA A N 1
ATOM 1362 C CA . ALA A 1 181 ? 8.327 31.682 -7.980 1.00 30.86 181 ALA A CA 1
ATOM 1363 C C . ALA A 1 181 ? 9.366 32.720 -7.483 1.00 30.86 181 ALA A C 1
ATOM 1365 O O . ALA A 1 181 ? 10.340 33.001 -8.179 1.00 30.86 181 ALA A O 1
ATOM 1366 N N . ARG A 1 182 ? 9.200 33.318 -6.299 1.00 35.22 182 ARG A N 1
ATOM 1367 C CA . ARG A 1 182 ? 10.249 34.151 -5.685 1.00 35.22 182 ARG A CA 1
ATOM 1368 C C . ARG A 1 182 ? 10.305 33.908 -4.189 1.00 35.22 182 ARG A C 1
ATOM 1370 O O . ARG A 1 182 ? 9.416 34.354 -3.477 1.00 35.22 182 ARG A O 1
ATOM 1377 N N . HIS A 1 183 ? 11.353 33.210 -3.763 1.00 31.64 183 HIS A N 1
ATOM 1378 C CA . HIS A 1 183 ? 12.265 33.589 -2.678 1.00 31.64 183 HIS A CA 1
ATOM 1379 C C . HIS A 1 183 ? 12.910 32.336 -2.091 1.00 31.64 183 HIS A C 1
ATOM 1381 O O . HIS A 1 183 ? 12.340 31.724 -1.204 1.00 31.64 183 HIS A O 1
ATOM 1387 N N . TYR A 1 184 ? 14.104 31.994 -2.576 1.00 28.50 184 TYR A N 1
ATOM 1388 C CA . TYR A 1 184 ? 15.151 31.352 -1.777 1.00 28.50 184 TYR A CA 1
ATOM 1389 C C . TYR A 1 184 ? 16.501 31.715 -2.401 1.00 28.50 184 TYR A C 1
ATOM 1391 O O . TYR A 1 184 ? 17.027 31.021 -3.266 1.00 28.50 184 TYR A O 1
ATOM 1399 N N . THR A 1 185 ? 17.032 32.853 -1.971 1.00 36.62 185 THR A N 1
ATOM 1400 C CA . THR A 1 185 ? 18.451 33.193 -2.069 1.00 36.62 185 THR A CA 1
ATOM 1401 C C . THR A 1 185 ? 18.856 33.784 -0.728 1.00 36.62 185 THR A C 1
ATOM 1403 O O . THR A 1 185 ? 18.112 34.592 -0.180 1.00 36.62 185 THR A O 1
ATOM 1406 N N . GLU A 1 186 ? 20.046 33.372 -0.287 1.00 32.16 186 GLU A N 1
ATOM 1407 C CA . GLU A 1 186 ? 20.871 33.904 0.808 1.00 32.16 186 GLU A CA 1
ATOM 1408 C C . GLU A 1 186 ? 20.714 33.256 2.192 1.00 32.16 186 GLU A C 1
ATOM 1410 O O . GLU A 1 186 ? 19.816 33.567 2.967 1.00 32.16 186 GLU A O 1
ATOM 1415 N N . ALA A 1 187 ? 21.683 32.388 2.510 1.00 29.06 187 ALA A N 1
ATOM 1416 C CA . ALA A 1 187 ? 22.570 32.576 3.660 1.00 29.06 187 ALA A CA 1
ATOM 1417 C C . ALA A 1 187 ? 23.861 31.753 3.448 1.00 29.06 187 ALA A C 1
ATOM 1419 O O . ALA A 1 187 ? 23.832 30.522 3.499 1.00 29.06 187 ALA A O 1
ATOM 1420 N N . ILE A 1 188 ? 24.964 32.453 3.159 1.00 39.25 188 ILE A N 1
ATOM 1421 C CA . ILE A 1 188 ? 26.339 32.068 3.524 1.00 39.25 188 ILE A CA 1
ATOM 1422 C C . ILE A 1 188 ? 26.677 32.912 4.750 1.00 39.25 188 ILE A C 1
ATOM 1424 O O . ILE A 1 188 ? 26.313 34.111 4.713 1.00 39.25 188 ILE A O 1
#

Radius of gyration: 17.25 Å; chains: 1; bounding box: 45×50×38 Å

Foldseek 3Di:
DQPADWQAEEAEEAQDPVLQALLQVLLPDNHFDAYYHRDLVQLLQALLQLLLLHARPDPPPPVGTDVPSNDRHAEYEHELVDDPVSVVSSVVSNVPSHPFAHEYEYADPVCRDDPPDPDQDPCLSNQSSVQVSVVVVVCVVVRSRHHYYAYAYSDSDDDDGDPDDDDPPDDDDDDDDDPPPDDDDDDD